Protein AF-A0A959AJL8-F1 (afdb_monomer_lite)

Structure (mmCIF, N/CA/C/O backbone):
data_AF-A0A959AJL8-F1
#
_entry.id   AF-A0A959AJL8-F1
#
loop_
_atom_site.group_PDB
_atom_site.id
_atom_site.type_symbol
_atom_site.label_atom_id
_atom_site.label_alt_id
_atom_site.label_comp_id
_atom_site.label_asym_id
_atom_site.label_entity_id
_atom_site.label_seq_id
_atom_site.pdbx_PDB_ins_code
_atom_site.Cartn_x
_atom_site.Cartn_y
_atom_site.Cartn_z
_atom_site.occupancy
_atom_site.B_iso_or_equiv
_atom_site.auth_seq_id
_atom_site.auth_comp_id
_atom_site.auth_asym_id
_atom_site.auth_atom_id
_atom_site.pdbx_PDB_model_num
ATOM 1 N N . MET A 1 1 ? -46.607 18.420 9.726 1.00 51.16 1 MET A N 1
ATOM 2 C CA . MET A 1 1 ? -45.369 17.616 9.639 1.00 51.16 1 MET A CA 1
ATOM 3 C C . MET A 1 1 ? -45.170 16.904 10.968 1.00 51.16 1 MET A C 1
ATOM 5 O O . MET A 1 1 ? -44.948 17.574 11.965 1.00 51.16 1 MET A O 1
ATOM 9 N N . LYS A 1 2 ? -45.356 15.579 11.020 1.00 46.28 2 LYS A N 1
ATOM 10 C CA . LYS A 1 2 ? -45.003 14.779 12.202 1.00 46.28 2 LYS A CA 1
ATOM 11 C C . LYS A 1 2 ? -43.506 14.490 12.120 1.00 46.28 2 LYS A C 1
ATOM 13 O O . LYS A 1 2 ? -43.089 13.780 11.212 1.00 46.28 2 LYS A O 1
ATOM 18 N N . PHE A 1 3 ? -42.726 15.059 13.031 1.00 58.78 3 PHE A N 1
ATOM 19 C CA . PHE A 1 3 ? -41.334 14.672 13.227 1.00 58.78 3 PHE A CA 1
ATOM 20 C C . PHE A 1 3 ? -41.331 13.305 13.913 1.00 58.78 3 PHE A C 1
ATOM 22 O O . PHE A 1 3 ? -41.669 13.193 15.089 1.00 58.78 3 PHE A O 1
ATOM 29 N N . GLN A 1 4 ? -41.046 12.256 13.146 1.00 66.69 4 GLN A N 1
ATOM 30 C CA . GLN A 1 4 ? -40.647 10.970 13.712 1.00 66.69 4 GLN A CA 1
ATOM 31 C C . GLN A 1 4 ? -39.237 11.181 14.287 1.00 66.69 4 GLN A C 1
ATOM 33 O O . GLN A 1 4 ? -38.387 11.690 13.554 1.00 66.69 4 GLN A O 1
ATOM 38 N N . PRO A 1 5 ? -38.972 10.870 15.566 1.00 70.81 5 PRO A N 1
ATOM 39 C CA . PRO A 1 5 ? -37.617 10.960 16.095 1.00 70.81 5 PRO A CA 1
ATOM 40 C C . PRO A 1 5 ? -36.728 9.974 15.328 1.00 70.81 5 PRO A C 1
ATOM 42 O O . PRO A 1 5 ? -37.028 8.780 15.288 1.00 70.81 5 PRO A O 1
ATOM 45 N N . GLU A 1 6 ? -35.666 10.464 14.681 1.00 74.81 6 GLU A N 1
ATOM 46 C CA . GLU A 1 6 ? -34.689 9.588 14.032 1.00 74.81 6 GLU A CA 1
ATOM 47 C C . GLU A 1 6 ? -33.935 8.810 15.108 1.00 74.81 6 GLU A C 1
ATOM 49 O O . GLU A 1 6 ? -33.128 9.357 15.857 1.00 74.81 6 GLU A O 1
ATOM 54 N N . ILE A 1 7 ? -34.235 7.518 15.206 1.00 75.50 7 ILE A N 1
ATOM 55 C CA . ILE A 1 7 ? -33.547 6.612 16.117 1.00 75.50 7 ILE A CA 1
ATOM 56 C C . ILE A 1 7 ? -32.235 6.221 15.441 1.00 75.50 7 ILE A C 1
ATOM 58 O O . ILE A 1 7 ? -32.233 5.564 14.398 1.00 75.50 7 ILE A O 1
ATOM 62 N N . THR A 1 8 ? -31.106 6.626 16.020 1.00 81.19 8 THR A N 1
ATOM 63 C CA . THR A 1 8 ? -29.794 6.244 15.491 1.00 81.19 8 THR A CA 1
ATOM 64 C C . THR A 1 8 ? -29.534 4.752 15.733 1.00 81.19 8 THR A C 1
ATOM 66 O O . THR A 1 8 ? -30.038 4.162 16.689 1.00 81.19 8 THR A O 1
ATOM 69 N N . HIS A 1 9 ? -28.711 4.103 14.902 1.00 80.69 9 HIS A N 1
ATOM 70 C CA . HIS A 1 9 ? -28.363 2.684 15.098 1.00 80.69 9 HIS A CA 1
ATOM 71 C C . HIS A 1 9 ? -27.753 2.416 16.491 1.00 80.69 9 HIS A C 1
ATOM 73 O O . HIS A 1 9 ? -27.983 1.363 17.085 1.00 80.69 9 HIS A O 1
ATOM 79 N N . SER A 1 10 ? -27.015 3.392 17.035 1.00 81.38 10 SER A N 1
ATOM 80 C CA . SER A 1 10 ? -26.475 3.355 18.399 1.00 81.38 10 SER A CA 1
ATOM 81 C C . SER A 1 10 ? -27.572 3.366 19.468 1.00 81.38 10 SER A C 1
ATOM 83 O O . SER A 1 10 ? -27.464 2.615 20.437 1.00 81.38 10 SER A O 1
ATOM 85 N N . ASP A 1 11 ? -28.633 4.155 19.276 1.00 84.94 11 ASP A N 1
ATOM 86 C CA . ASP A 1 11 ? -29.797 4.169 20.173 1.00 84.94 11 ASP A CA 1
ATOM 87 C C . ASP A 1 11 ? -30.602 2.875 20.080 1.00 84.94 11 ASP A C 1
ATOM 89 O O . ASP A 1 11 ? -31.044 2.332 21.087 1.00 84.94 11 ASP A O 1
ATOM 93 N N . MET A 1 12 ? -30.751 2.305 18.885 1.00 86.50 12 MET A N 1
ATOM 94 C CA . MET A 1 12 ? -31.435 1.019 18.746 1.00 86.50 12 MET A CA 1
ATOM 95 C C . MET A 1 12 ? -30.667 -0.104 19.464 1.00 86.50 12 MET A C 1
ATOM 97 O O . MET A 1 12 ? -31.261 -0.953 20.130 1.00 86.50 12 MET A O 1
ATOM 101 N N . LEU A 1 13 ? -29.332 -0.082 19.377 1.00 87.69 13 LEU A N 1
ATOM 102 C CA . LEU A 1 13 ? -28.454 -0.993 20.112 1.00 87.69 13 LEU A CA 1
ATOM 103 C C . LEU A 1 13 ? -28.577 -0.830 21.627 1.00 87.69 13 LEU A C 1
ATOM 105 O O . LEU A 1 13 ? -28.604 -1.836 22.330 1.00 87.69 13 LEU A O 1
ATOM 109 N N . SER A 1 14 ? -28.656 0.397 22.144 1.00 87.25 14 SER A N 1
ATOM 110 C CA . SER A 1 14 ? -28.808 0.615 23.586 1.00 87.25 14 SER A CA 1
ATOM 111 C C . SER A 1 14 ? -30.173 0.136 24.092 1.00 87.25 14 SER A C 1
ATOM 113 O O . SER A 1 14 ? -30.232 -0.480 25.154 1.00 87.25 14 SER A O 1
ATOM 115 N N . ILE A 1 15 ? -31.241 0.302 23.301 1.00 88.94 15 ILE A N 1
ATOM 116 C CA . ILE A 1 15 ? -32.600 -0.168 23.625 1.00 88.94 15 ILE A CA 1
ATOM 117 C C . ILE A 1 15 ? -32.673 -1.701 23.667 1.00 88.94 15 ILE A C 1
ATOM 119 O O . ILE A 1 15 ? -33.171 -2.271 24.636 1.00 88.94 15 ILE A O 1
ATOM 123 N N . VAL A 1 16 ? -32.144 -2.396 22.652 1.00 87.75 16 VAL A N 1
ATOM 124 C CA . VAL A 1 16 ? -32.165 -3.876 22.589 1.00 87.75 16 VAL A CA 1
ATOM 125 C C . VAL A 1 16 ? -31.363 -4.513 23.732 1.00 87.75 16 VAL A C 1
ATOM 127 O O . VAL A 1 16 ? -31.655 -5.633 24.159 1.00 87.75 16 VAL A O 1
ATOM 130 N N . PHE A 1 17 ? -30.359 -3.801 24.243 1.00 87.94 17 PHE A N 1
ATOM 131 C CA . PHE A 1 17 ? -29.500 -4.247 25.337 1.00 87.94 17 PHE A CA 1
ATOM 132 C C . PHE A 1 17 ? -29.797 -3.551 26.673 1.00 87.94 17 PHE A C 1
ATOM 134 O O . PHE A 1 17 ? -28.977 -3.633 27.584 1.00 87.94 17 PHE A O 1
ATOM 141 N N . ALA A 1 18 ? -30.941 -2.880 26.820 1.00 87.31 18 ALA A N 1
ATOM 142 C CA . ALA A 1 18 ? -31.281 -2.165 28.051 1.00 87.31 18 ALA A CA 1
ATOM 143 C C . ALA A 1 18 ? -31.438 -3.111 29.258 1.00 87.31 18 ALA A C 1
ATOM 145 O O . ALA A 1 18 ? -30.990 -2.784 30.351 1.00 87.31 18 ALA A O 1
ATOM 146 N N . ASP A 1 19 ? -32.006 -4.301 29.039 1.00 88.62 19 ASP A N 1
ATOM 147 C CA . ASP A 1 19 ? -32.257 -5.321 30.074 1.00 88.62 19 ASP A CA 1
ATOM 148 C C . ASP A 1 19 ? -31.244 -6.487 30.029 1.00 88.62 19 ASP A C 1
ATOM 150 O O . ASP A 1 19 ? -31.481 -7.590 30.513 1.00 88.62 19 ASP A O 1
ATOM 154 N N . ARG A 1 20 ? -30.100 -6.291 29.360 1.00 85.62 20 ARG A N 1
ATOM 155 C CA . ARG A 1 20 ? -29.073 -7.330 29.179 1.00 85.62 20 ARG A CA 1
ATOM 156 C C . ARG A 1 20 ? -27.702 -6.815 29.581 1.00 85.62 20 ARG A C 1
ATOM 158 O O . ARG A 1 20 ? -27.451 -5.617 29.630 1.00 85.62 20 ARG A O 1
ATOM 165 N N . ASN A 1 21 ? -26.770 -7.739 29.807 1.00 85.88 21 ASN A N 1
ATOM 166 C CA . ASN A 1 21 ? -25.391 -7.372 30.102 1.00 85.88 21 ASN A CA 1
ATOM 167 C C . ASN A 1 21 ? -24.718 -6.694 28.890 1.00 85.88 21 ASN A C 1
ATOM 169 O O . ASN A 1 21 ? -24.331 -7.356 27.925 1.00 85.88 21 ASN A O 1
ATOM 173 N N . GLN A 1 22 ? -24.537 -5.376 28.969 1.00 83.69 22 GLN A N 1
ATOM 174 C CA . GLN A 1 22 ? -23.850 -4.559 27.960 1.00 83.69 22 GLN A CA 1
ATOM 175 C C . GLN A 1 22 ? -22.325 -4.744 27.963 1.00 83.69 22 GLN A C 1
ATOM 177 O O . GLN A 1 22 ? -21.656 -4.358 27.005 1.00 83.69 22 GLN A O 1
ATOM 182 N N . ALA A 1 23 ? -21.765 -5.355 29.013 1.00 78.50 23 ALA A N 1
ATOM 183 C CA . ALA A 1 23 ? -20.349 -5.709 29.065 1.00 78.50 23 ALA A CA 1
ATOM 184 C C . ALA A 1 23 ? -20.023 -6.961 28.231 1.00 78.50 23 ALA A C 1
ATOM 186 O O . ALA A 1 23 ? -18.855 -7.294 28.049 1.00 78.50 23 ALA A O 1
ATOM 187 N N . TYR A 1 24 ? -21.036 -7.660 27.705 1.00 80.81 24 TYR A N 1
ATOM 188 C CA . TYR A 1 24 ? -20.811 -8.765 26.785 1.00 80.81 24 TYR A CA 1
ATOM 189 C C . TYR A 1 24 ? -20.261 -8.233 25.453 1.00 80.81 24 TYR A C 1
ATOM 191 O O . TYR A 1 24 ? -20.818 -7.303 24.864 1.00 80.81 24 TYR A O 1
ATOM 199 N N . GLY A 1 25 ? -19.174 -8.836 24.960 1.00 86.12 25 GLY A N 1
ATOM 200 C CA . GLY A 1 25 ? -18.385 -8.314 23.833 1.00 86.12 25 GLY A CA 1
ATOM 201 C C . GLY A 1 25 ? -19.181 -8.015 22.553 1.00 86.12 25 GLY A C 1
ATOM 202 O O . GLY A 1 25 ? -18.791 -7.148 21.776 1.00 86.12 25 GLY A O 1
ATOM 203 N N . ALA A 1 26 ? -20.343 -8.648 22.354 1.00 86.88 26 ALA A N 1
ATOM 204 C CA . ALA A 1 26 ? -21.215 -8.382 21.209 1.00 86.88 26 ALA A CA 1
ATOM 205 C C . ALA A 1 26 ? -21.753 -6.935 21.148 1.00 86.88 26 ALA A C 1
ATOM 207 O O . ALA A 1 26 ? -21.912 -6.400 20.049 1.00 86.88 26 ALA A O 1
ATOM 208 N N . TYR A 1 27 ? -22.030 -6.287 22.291 1.00 89.50 27 TYR A N 1
ATOM 209 C CA . TYR A 1 27 ? -22.488 -4.889 22.314 1.00 89.50 27 TYR A CA 1
ATOM 210 C C . TYR A 1 27 ? -21.363 -3.941 21.882 1.00 89.50 27 TYR A C 1
ATOM 212 O O . TYR A 1 27 ? -21.558 -3.090 21.013 1.00 89.50 27 TYR A O 1
ATOM 220 N N . GLN A 1 28 ? -20.162 -4.144 22.431 1.00 87.75 28 GLN A N 1
ATOM 221 C CA . GLN A 1 28 ? -18.979 -3.356 22.085 1.00 87.75 28 GLN A CA 1
ATOM 222 C C . GLN A 1 28 ? -18.629 -3.496 20.600 1.00 87.75 28 GLN A C 1
ATOM 224 O O . GLN A 1 28 ? -18.439 -2.485 19.925 1.00 87.75 28 GLN 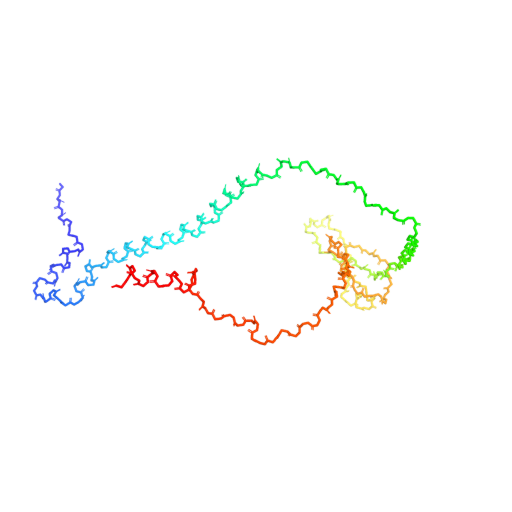A O 1
ATOM 229 N N . LEU A 1 29 ? -18.650 -4.723 20.067 1.00 88.81 29 LEU A N 1
ATOM 230 C CA . LEU A 1 29 ? -18.317 -4.991 18.669 1.00 88.81 29 LEU A CA 1
ATOM 231 C C . LEU A 1 29 ? -19.272 -4.279 17.699 1.00 88.81 29 LEU A C 1
ATOM 233 O O . LEU A 1 29 ? -18.828 -3.633 16.753 1.00 88.81 29 LEU A O 1
ATOM 237 N N . ARG A 1 30 ? -20.588 -4.325 17.956 1.00 89.56 30 ARG A N 1
ATOM 238 C CA . ARG A 1 30 ? -21.584 -3.649 17.103 1.00 89.56 30 ARG A CA 1
ATOM 239 C C . ARG A 1 30 ? -21.554 -2.129 17.237 1.00 89.56 30 ARG A C 1
ATOM 241 O O . ARG A 1 30 ? -21.826 -1.429 16.266 1.00 89.56 30 ARG A O 1
ATOM 248 N N . ARG A 1 31 ? -21.204 -1.613 18.418 1.00 87.50 31 ARG A N 1
ATOM 249 C CA . ARG A 1 31 ? -21.054 -0.171 18.650 1.00 87.50 31 ARG A CA 1
ATOM 250 C C . ARG A 1 31 ? -19.800 0.395 17.980 1.00 87.50 31 ARG A C 1
ATOM 252 O O . ARG A 1 31 ? -19.826 1.523 17.499 1.00 87.50 31 ARG A O 1
ATOM 259 N N . GLN A 1 32 ? -18.721 -0.383 17.920 1.00 90.50 32 GLN A N 1
ATOM 260 C CA . GLN A 1 32 ? -17.460 0.014 17.284 1.00 90.50 32 GLN A CA 1
ATOM 261 C C . GLN A 1 32 ? -17.422 -0.259 15.772 1.00 90.50 32 GLN A C 1
ATOM 263 O O . GLN A 1 32 ? -16.632 0.366 15.067 1.00 90.50 32 GLN A O 1
ATOM 268 N N . TYR A 1 33 ? -18.302 -1.119 15.252 1.00 90.44 33 TYR A N 1
ATOM 269 C CA . TYR A 1 33 ? -18.399 -1.468 13.831 1.00 90.44 33 TYR A CA 1
ATOM 270 C C . TYR A 1 33 ? -18.334 -0.272 12.853 1.00 90.44 33 TYR A C 1
ATOM 272 O O . TYR A 1 33 ? -17.452 -0.276 11.988 1.00 90.44 33 TYR A O 1
ATOM 280 N N . PRO A 1 34 ? -19.150 0.797 12.991 1.00 90.19 34 PRO A N 1
ATOM 281 C CA . PRO A 1 34 ? -19.073 1.936 12.071 1.00 90.19 34 PRO A CA 1
ATOM 282 C C . PRO A 1 34 ? -17.710 2.646 12.109 1.00 90.19 34 PRO A C 1
ATOM 284 O O . PRO A 1 34 ? -17.222 3.094 11.075 1.00 90.19 34 PRO A O 1
ATOM 287 N N . GLN A 1 35 ? -17.049 2.700 13.270 1.00 89.38 35 GLN A N 1
ATOM 288 C CA . GLN A 1 35 ? -15.712 3.289 13.397 1.00 89.38 35 GLN A CA 1
ATOM 289 C C . GLN A 1 35 ? -14.643 2.405 12.748 1.00 89.38 35 GLN A C 1
ATOM 291 O O . GLN A 1 35 ? -13.737 2.918 12.091 1.00 89.38 35 GLN A O 1
ATOM 296 N N . THR A 1 36 ? -14.749 1.082 12.903 1.00 93.69 36 THR A N 1
ATOM 297 C CA . THR A 1 36 ? -13.824 0.137 12.262 1.00 93.69 36 THR A CA 1
ATOM 298 C C . THR A 1 36 ? -13.930 0.185 10.741 1.00 93.69 36 THR A C 1
ATOM 300 O O . THR A 1 36 ? -12.903 0.231 10.071 1.00 93.69 36 THR A O 1
ATOM 303 N N . ILE A 1 37 ? -15.146 0.285 10.194 1.00 94.81 37 ILE A N 1
ATOM 304 C CA . ILE A 1 37 ? -15.371 0.447 8.753 1.00 94.81 37 ILE A CA 1
ATOM 305 C C .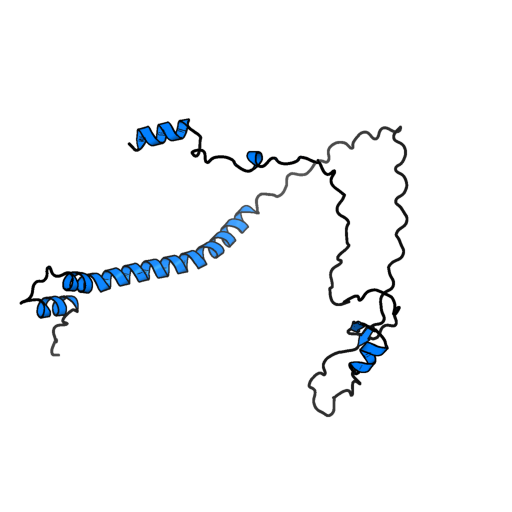 ILE A 1 37 ? -14.879 1.796 8.254 1.00 94.81 37 ILE A C 1
ATOM 307 O O . ILE A 1 37 ? -14.195 1.837 7.238 1.00 94.81 37 ILE A O 1
ATOM 311 N N . GLY A 1 38 ? -15.160 2.886 8.973 1.00 95.56 38 GLY A N 1
ATOM 312 C CA . GLY A 1 38 ? -14.660 4.210 8.599 1.00 95.56 38 GLY A CA 1
ATOM 313 C C . GLY A 1 38 ? -13.131 4.245 8.526 1.00 95.56 38 GLY A C 1
ATOM 314 O O . GLY A 1 38 ? -12.566 4.741 7.553 1.00 95.56 38 GLY A O 1
ATOM 315 N N . ARG A 1 39 ? -12.452 3.635 9.508 1.00 96.25 39 ARG A N 1
ATOM 316 C CA . ARG A 1 39 ? -10.989 3.471 9.500 1.00 96.25 39 ARG A CA 1
ATOM 317 C C . ARG A 1 39 ? -10.514 2.589 8.344 1.00 96.25 39 ARG A C 1
ATOM 319 O O . ARG A 1 39 ? -9.582 2.973 7.647 1.00 96.25 39 ARG A O 1
ATOM 326 N N . ALA A 1 40 ? -11.159 1.447 8.109 1.00 96.50 40 ALA A N 1
ATOM 327 C CA . ALA A 1 40 ? -10.810 0.546 7.011 1.00 96.50 40 ALA A CA 1
ATOM 328 C C . ALA A 1 40 ? -10.961 1.220 5.636 1.00 96.50 40 ALA A C 1
ATOM 330 O O . ALA A 1 40 ? -10.070 1.103 4.800 1.00 96.50 40 ALA A O 1
ATOM 331 N N . MET A 1 41 ? -12.039 1.982 5.421 1.00 97.12 41 MET A N 1
ATOM 332 C CA . MET A 1 41 ? -12.233 2.769 4.201 1.00 97.12 41 MET A CA 1
ATOM 333 C C . MET A 1 41 ? -11.158 3.845 4.052 1.00 97.12 41 MET A C 1
ATOM 335 O O . MET A 1 41 ? -10.599 3.986 2.970 1.00 97.12 41 MET A O 1
ATOM 339 N N . ALA A 1 42 ? -10.818 4.562 5.128 1.00 97.06 42 ALA A N 1
ATOM 340 C CA . ALA A 1 42 ? -9.755 5.564 5.093 1.00 97.06 42 ALA A CA 1
ATOM 341 C C . ALA A 1 42 ? -8.406 4.948 4.691 1.00 97.06 42 ALA A C 1
ATOM 343 O O . ALA A 1 42 ? -7.747 5.462 3.788 1.00 97.06 42 ALA A O 1
ATOM 344 N N . TYR A 1 43 ? -8.017 3.818 5.290 1.00 97.44 43 TYR A N 1
ATOM 345 C CA . TYR A 1 43 ? -6.802 3.102 4.892 1.00 97.44 43 TYR A CA 1
ATOM 346 C C . TYR A 1 43 ? -6.869 2.592 3.450 1.00 97.44 43 TYR A C 1
ATOM 348 O O . TYR A 1 43 ? -5.902 2.755 2.710 1.00 97.44 43 TYR A O 1
ATOM 356 N N . GLY A 1 44 ? -8.012 2.047 3.021 1.00 97.19 44 GLY A N 1
ATOM 357 C CA . GLY A 1 44 ? -8.220 1.593 1.645 1.00 97.19 44 GLY A CA 1
ATOM 358 C C . GLY A 1 44 ? -8.026 2.715 0.626 1.00 97.19 44 GLY A C 1
ATOM 359 O O . GLY A 1 44 ? -7.240 2.573 -0.309 1.00 97.19 44 GLY A O 1
ATOM 360 N N . PHE A 1 45 ? -8.665 3.868 0.842 1.00 97.31 45 PHE A N 1
ATOM 361 C CA . PHE A 1 45 ? -8.472 5.034 -0.019 1.00 97.31 45 PHE A CA 1
ATOM 362 C C . PHE A 1 45 ? -7.040 5.555 0.033 1.00 97.31 45 PHE A C 1
ATOM 364 O O . PHE A 1 45 ? -6.495 5.898 -1.008 1.00 97.31 45 PHE A O 1
ATOM 371 N N . THR A 1 46 ? -6.409 5.568 1.208 1.00 96.94 46 THR A N 1
ATOM 372 C CA . THR A 1 46 ? -5.024 6.034 1.362 1.00 96.94 46 THR A CA 1
ATOM 373 C C . THR A 1 46 ? -4.055 5.167 0.557 1.00 96.94 46 THR A C 1
ATOM 375 O O . THR A 1 46 ? -3.191 5.705 -0.128 1.00 96.94 46 THR A O 1
ATOM 378 N N . LEU A 1 47 ? -4.221 3.840 0.577 1.00 96.81 47 LEU A N 1
ATOM 379 C CA . LEU A 1 47 ? -3.394 2.913 -0.202 1.00 96.81 47 LEU A CA 1
ATOM 380 C C . LEU A 1 47 ? -3.593 3.084 -1.709 1.00 96.81 47 LEU A C 1
ATOM 382 O O . LEU A 1 47 ? -2.613 3.131 -2.449 1.00 96.81 47 LEU A O 1
ATOM 386 N N . ILE A 1 48 ? -4.841 3.230 -2.159 1.00 96.62 48 ILE A N 1
ATOM 387 C CA . ILE A 1 48 ? -5.147 3.490 -3.572 1.00 96.62 48 ILE A CA 1
ATOM 388 C C . ILE A 1 48 ? -4.536 4.829 -4.003 1.00 96.62 48 ILE A C 1
ATOM 390 O O . ILE A 1 48 ? -3.840 4.893 -5.014 1.00 96.62 48 ILE A O 1
ATOM 394 N N . PHE A 1 49 ? -4.730 5.891 -3.216 1.00 96.25 49 PHE A N 1
ATOM 395 C CA . PHE A 1 49 ? -4.139 7.199 -3.493 1.00 96.25 49 PHE A CA 1
ATOM 396 C C . PHE A 1 49 ? -2.618 7.138 -3.536 1.00 96.25 49 PHE A C 1
ATOM 398 O O . PHE A 1 49 ? -2.027 7.723 -4.434 1.00 96.25 49 PHE A O 1
ATOM 405 N N . LEU A 1 50 ? -1.977 6.426 -2.610 1.00 95.12 50 LEU A N 1
ATOM 406 C CA . LEU A 1 50 ? -0.525 6.285 -2.588 1.00 95.12 50 LEU A CA 1
ATOM 407 C C . LEU A 1 50 ? -0.018 5.549 -3.836 1.00 95.12 50 LEU A C 1
ATOM 409 O O . LEU A 1 50 ? 0.941 6.001 -4.455 1.00 95.12 50 LEU A O 1
ATOM 413 N N . PHE A 1 51 ? -0.702 4.479 -4.249 1.00 95.00 51 PHE A N 1
ATOM 414 C CA . PHE A 1 51 ? -0.352 3.708 -5.443 1.00 95.00 51 PHE A CA 1
ATOM 415 C C . PHE A 1 51 ? -0.368 4.558 -6.722 1.00 95.00 51 PHE A C 1
ATOM 417 O O . PHE A 1 51 ? 0.544 4.452 -7.537 1.00 95.00 51 PHE A O 1
ATOM 424 N N . PHE A 1 52 ? -1.356 5.445 -6.879 1.00 93.31 52 PHE A N 1
ATOM 425 C CA . PHE A 1 52 ? -1.410 6.375 -8.015 1.00 93.31 52 PHE A CA 1
ATOM 426 C C . PHE A 1 52 ? -0.519 7.614 -7.835 1.00 93.31 52 PHE A C 1
ATOM 428 O O . PHE A 1 52 ? 0.012 8.140 -8.812 1.00 93.31 52 PHE A O 1
ATOM 435 N N . SER A 1 53 ? -0.335 8.087 -6.601 1.00 92.50 53 SER A N 1
ATOM 436 C CA . SER A 1 53 ? 0.435 9.295 -6.292 1.00 92.50 53 SER A CA 1
ATOM 437 C C . SER A 1 53 ? 1.934 9.089 -6.497 1.00 92.50 53 SER A C 1
ATOM 439 O O . SER A 1 53 ? 2.582 9.971 -7.048 1.00 92.50 53 SER A O 1
ATOM 441 N N . ILE A 1 54 ? 2.490 7.926 -6.131 1.00 88.75 54 ILE A N 1
ATOM 442 C CA . ILE A 1 54 ? 3.928 7.636 -6.280 1.00 88.75 54 ILE A CA 1
ATOM 443 C C . ILE A 1 54 ? 4.426 7.854 -7.725 1.00 88.75 54 ILE A C 1
ATOM 445 O O . ILE A 1 54 ? 5.313 8.693 -7.896 1.00 88.75 54 ILE A O 1
ATOM 449 N N . PRO A 1 55 ? 3.876 7.191 -8.767 1.00 89.00 55 PRO A N 1
ATOM 450 C CA . PRO A 1 55 ? 4.346 7.387 -10.139 1.00 89.00 55 PRO A CA 1
ATOM 451 C C . PRO A 1 55 ? 4.034 8.791 -10.680 1.00 89.00 55 PRO A C 1
ATOM 453 O O . PRO A 1 55 ? 4.827 9.359 -11.429 1.00 89.00 55 PRO A O 1
ATOM 456 N N . TYR A 1 56 ? 2.902 9.380 -10.279 1.00 88.81 56 TYR A N 1
ATOM 457 C CA . TYR A 1 56 ? 2.507 10.730 -10.694 1.00 88.81 56 TYR A CA 1
ATOM 458 C C . TYR A 1 56 ? 3.425 11.820 -10.124 1.00 88.81 56 TYR A C 1
ATOM 460 O O . TYR A 1 56 ? 3.677 12.843 -10.763 1.00 88.81 56 TYR A O 1
ATOM 468 N N . LEU A 1 57 ? 3.914 11.621 -8.902 1.00 85.25 57 LEU A N 1
ATOM 469 C CA . LEU A 1 57 ? 4.806 12.554 -8.240 1.00 85.25 57 LEU A CA 1
ATOM 470 C C . LEU A 1 57 ? 6.247 12.348 -8.722 1.00 85.25 57 LEU A C 1
ATOM 472 O O . LEU A 1 57 ? 6.927 13.329 -9.020 1.00 85.25 57 LEU A O 1
ATOM 476 N N . SER A 1 58 ? 6.695 11.098 -8.901 1.00 81.31 58 SER A N 1
ATOM 477 C CA . SER A 1 58 ? 8.035 10.809 -9.423 1.00 81.31 58 SER A CA 1
ATOM 478 C C . SER A 1 58 ? 8.250 11.379 -10.822 1.00 81.31 58 SER A C 1
ATOM 480 O O . SER A 1 58 ? 9.305 11.953 -11.071 1.00 81.31 58 SER A O 1
ATOM 482 N N . SER A 1 59 ? 7.255 11.303 -11.715 1.00 79.94 59 SER A N 1
ATOM 483 C CA . SER A 1 59 ? 7.391 11.865 -13.064 1.00 79.94 59 SER A CA 1
ATOM 484 C C . SER A 1 59 ? 7.617 13.382 -13.038 1.00 79.94 59 SER A C 1
ATOM 486 O O . SER A 1 59 ? 8.427 13.896 -13.796 1.00 79.94 59 SER A O 1
ATOM 488 N N . LYS A 1 60 ? 6.980 14.108 -12.109 1.00 78.25 60 LYS A N 1
ATOM 489 C CA . LYS A 1 60 ? 7.136 15.569 -11.985 1.00 78.25 60 LYS A CA 1
ATOM 490 C C . LYS A 1 60 ? 8.419 16.011 -11.280 1.00 78.25 60 LYS A C 1
ATOM 492 O O . LYS A 1 60 ? 8.882 17.124 -11.520 1.00 78.25 60 LYS A O 1
ATOM 497 N N . PHE A 1 61 ? 8.970 15.189 -10.387 1.00 70.12 61 PHE A N 1
ATOM 498 C CA . PHE A 1 61 ? 10.236 15.497 -9.713 1.00 70.12 61 PHE A CA 1
ATOM 499 C C . PHE A 1 61 ? 11.457 15.116 -10.560 1.00 70.12 61 PHE A C 1
ATOM 501 O O . PHE A 1 61 ? 12.443 15.850 -10.551 1.00 70.12 61 PHE A O 1
ATOM 508 N N . VAL A 1 62 ? 11.390 14.026 -11.333 1.00 66.88 62 VAL A N 1
ATOM 509 C CA . VAL A 1 62 ? 12.499 13.596 -12.200 1.00 66.88 62 VAL A CA 1
ATOM 510 C C . VAL A 1 62 ? 12.731 14.591 -13.339 1.00 66.88 62 VAL A C 1
ATOM 512 O O . VAL A 1 62 ? 13.868 15.021 -13.510 1.00 66.88 62 VAL A O 1
ATOM 515 N N . ASP A 1 63 ? 11.682 15.072 -14.016 1.00 62.47 63 ASP A N 1
ATOM 516 C CA . ASP A 1 63 ? 11.819 16.064 -15.102 1.00 62.47 63 ASP A CA 1
ATOM 517 C C . ASP A 1 63 ? 12.509 17.362 -14.647 1.00 62.47 63 ASP A C 1
ATOM 519 O O . ASP A 1 63 ? 13.258 17.980 -15.398 1.00 62.47 63 ASP A O 1
ATOM 523 N N . ARG A 1 64 ? 12.328 17.757 -13.381 1.00 58.88 64 ARG A N 1
ATOM 524 C CA . ARG A 1 64 ? 12.924 18.981 -12.826 1.00 58.88 64 ARG A CA 1
ATOM 525 C C . ARG A 1 64 ? 14.402 18.842 -12.453 1.00 58.88 64 ARG A C 1
ATOM 527 O O . ARG A 1 64 ? 15.067 19.848 -12.233 1.00 58.88 64 ARG A O 1
ATOM 534 N N . THR A 1 65 ? 14.907 17.614 -12.342 1.00 57.81 65 THR A N 1
ATOM 535 C CA . THR A 1 65 ? 16.295 17.342 -11.927 1.00 57.81 65 THR A CA 1
ATOM 536 C C . THR A 1 65 ? 17.230 17.173 -13.133 1.00 57.81 65 THR A C 1
ATOM 538 O O . THR A 1 65 ? 18.447 17.186 -12.974 1.00 57.81 65 THR A O 1
ATOM 541 N N . VAL A 1 66 ? 16.679 17.057 -14.348 1.00 57.91 66 VAL A N 1
ATOM 542 C CA . VAL A 1 66 ? 17.447 16.848 -15.589 1.00 57.91 66 VAL A CA 1
ATOM 543 C C . VAL A 1 66 ? 17.895 18.169 -16.244 1.00 57.91 66 VAL A C 1
ATOM 545 O O . VAL A 1 66 ? 18.779 18.157 -17.093 1.00 57.91 66 VAL A O 1
ATOM 548 N N . GLU A 1 67 ? 17.399 19.332 -15.806 1.00 58.06 67 GLU A N 1
ATOM 549 C CA . GLU A 1 67 ? 17.793 20.639 -16.377 1.00 58.06 67 GLU A CA 1
ATOM 550 C C . GLU A 1 67 ? 19.130 21.220 -15.859 1.00 58.06 67 GLU A C 1
ATOM 552 O O . GLU A 1 67 ? 19.504 22.322 -16.254 1.00 58.06 67 GLU A O 1
ATOM 557 N N . VAL A 1 68 ? 19.901 20.513 -15.020 1.00 57.12 68 VAL A N 1
ATOM 558 C CA . VAL A 1 68 ? 21.209 21.011 -14.524 1.00 57.12 68 VAL A CA 1
ATOM 559 C C . VAL A 1 68 ? 22.351 20.039 -14.828 1.00 57.12 68 VAL A C 1
ATOM 561 O O . VAL A 1 68 ? 23.193 19.754 -13.981 1.00 57.12 68 VAL A O 1
ATOM 564 N N . ILE A 1 69 ? 22.399 19.512 -16.053 1.00 60.00 69 ILE A N 1
ATOM 565 C CA . ILE A 1 69 ? 23.612 18.860 -16.578 1.00 60.00 69 ILE A CA 1
ATOM 566 C C . ILE A 1 69 ? 23.843 19.232 -18.050 1.00 60.00 69 ILE A C 1
ATOM 568 O O . ILE A 1 69 ? 23.935 18.401 -18.943 1.00 60.00 69 ILE A O 1
ATOM 572 N N . SER A 1 70 ? 23.930 20.530 -18.309 1.00 55.66 70 SER A N 1
ATOM 573 C CA . SER A 1 70 ? 24.440 21.109 -19.556 1.00 55.66 70 SER A CA 1
ATOM 574 C C . SER A 1 70 ? 25.052 22.449 -19.152 1.00 55.66 70 SER A C 1
ATOM 576 O O . SER A 1 70 ? 24.337 23.303 -18.647 1.00 55.66 70 SER A O 1
ATOM 578 N N . THR A 1 71 ? 26.351 22.710 -19.196 1.00 57.69 71 THR A N 1
ATOM 579 C CA . THR A 1 71 ? 27.394 22.264 -20.113 1.00 57.69 71 THR A CA 1
ATOM 580 C C . THR A 1 71 ? 28.711 22.478 -19.372 1.00 57.69 71 THR A C 1
ATOM 582 O O . THR A 1 71 ? 29.076 23.620 -19.106 1.00 57.69 71 THR A O 1
ATOM 585 N N . THR A 1 72 ? 29.426 21.418 -19.002 1.00 60.56 72 THR A N 1
ATOM 586 C CA . THR A 1 72 ? 30.870 21.557 -18.786 1.00 60.56 72 THR A CA 1
ATOM 587 C C . THR A 1 72 ? 31.494 21.278 -20.137 1.00 60.56 72 THR A C 1
ATOM 589 O O . THR A 1 72 ? 31.466 20.149 -20.620 1.00 60.56 72 THR A O 1
ATOM 592 N N . GLU A 1 73 ? 31.927 22.350 -20.788 1.00 60.62 73 GLU A N 1
ATOM 593 C CA . GLU A 1 73 ? 32.675 22.322 -22.035 1.00 60.62 73 GLU A CA 1
ATOM 594 C C . GLU A 1 73 ? 33.870 21.380 -21.840 1.00 60.62 73 GLU A C 1
ATOM 596 O O . GLU A 1 73 ? 34.741 21.611 -21.002 1.00 60.62 73 GLU A O 1
ATOM 601 N N . TYR A 1 74 ? 33.834 20.234 -22.516 1.00 60.88 74 TYR A N 1
ATOM 602 C CA . TYR A 1 74 ? 34.911 19.257 -22.474 1.00 60.88 74 TYR A CA 1
ATOM 603 C C . TYR A 1 74 ? 36.057 19.813 -23.319 1.00 60.88 74 TYR A C 1
ATOM 605 O O . TYR A 1 74 ? 36.002 19.735 -24.545 1.00 60.88 74 TYR A O 1
ATOM 613 N N . GLU A 1 75 ? 37.073 20.400 -22.682 1.00 65.88 75 GLU A N 1
ATOM 614 C CA . GLU A 1 75 ? 38.377 20.588 -23.320 1.00 65.88 75 GLU A CA 1
ATOM 615 C C . GLU A 1 75 ? 39.017 19.202 -23.478 1.00 65.88 75 GLU A C 1
ATOM 617 O O . GLU A 1 75 ? 39.312 18.545 -22.472 1.00 65.88 75 GLU A O 1
A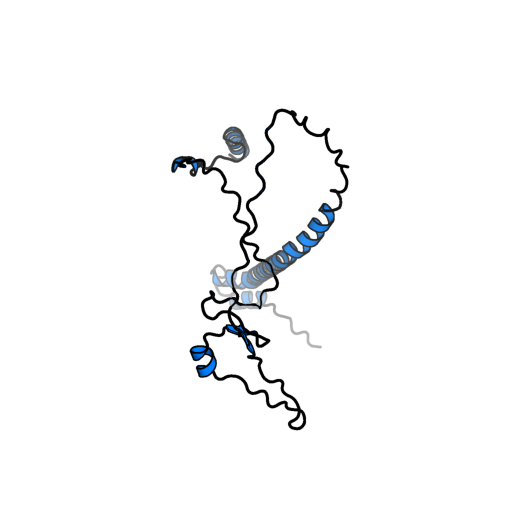TOM 622 N N . PRO A 1 76 ? 39.237 18.711 -24.710 1.00 65.94 76 PRO A N 1
ATOM 623 C CA . PRO A 1 76 ? 40.049 17.525 -24.899 1.00 65.94 76 PRO A CA 1
ATOM 624 C C . PRO A 1 76 ? 41.455 17.853 -24.391 1.00 65.94 76 PRO A C 1
ATOM 626 O O . PRO A 1 76 ? 42.074 18.815 -24.850 1.00 65.94 76 PRO A O 1
ATOM 629 N N . GLY A 1 77 ? 41.956 17.068 -23.435 1.00 70.12 77 GLY A N 1
ATOM 630 C CA . GLY A 1 77 ? 43.358 17.147 -23.027 1.00 70.12 77 GLY A CA 1
ATOM 631 C C . GLY A 1 77 ? 44.295 16.974 -24.234 1.00 70.12 77 GLY A C 1
ATOM 632 O O . GLY A 1 77 ? 43.867 16.455 -25.272 1.00 70.12 77 GLY A O 1
ATOM 633 N N . PRO A 1 78 ? 45.566 17.409 -24.131 1.00 73.19 78 PRO A N 1
ATOM 634 C CA . PRO A 1 78 ? 46.513 17.281 -25.230 1.00 73.19 78 PRO A CA 1
ATOM 635 C C . PRO A 1 78 ? 46.571 15.820 -25.709 1.00 73.19 78 PRO A C 1
ATOM 637 O O . PRO A 1 78 ? 46.504 14.908 -24.876 1.00 73.19 78 PRO A O 1
ATOM 640 N N . PRO A 1 79 ? 46.644 15.583 -27.032 1.00 71.69 79 PRO A N 1
ATOM 641 C CA . PRO A 1 79 ? 46.687 14.233 -27.571 1.00 71.69 79 PRO A CA 1
ATOM 642 C C . PRO A 1 79 ? 47.862 13.459 -26.956 1.00 71.69 79 PRO A C 1
ATOM 644 O O . PRO A 1 79 ? 48.915 14.053 -26.717 1.00 71.69 79 PRO A O 1
ATOM 647 N N . PRO A 1 80 ? 47.690 12.155 -26.679 1.00 70.38 80 PRO A N 1
ATOM 648 C CA . PRO A 1 80 ? 48.767 11.333 -26.149 1.00 70.38 80 PRO A CA 1
ATOM 649 C C . PRO A 1 80 ? 49.953 11.358 -27.117 1.00 70.38 80 PRO A C 1
ATOM 651 O O . PRO A 1 80 ? 49.754 11.225 -28.326 1.00 70.38 80 PRO A O 1
ATOM 654 N N . ASP A 1 81 ? 51.165 11.533 -26.583 1.00 66.06 81 ASP A N 1
ATOM 655 C CA . ASP A 1 81 ? 52.400 11.481 -27.365 1.00 66.06 81 ASP A CA 1
ATOM 656 C C . ASP A 1 81 ? 52.474 10.126 -28.078 1.00 66.06 81 ASP A C 1
ATOM 658 O O . ASP A 1 81 ? 52.633 9.070 -27.461 1.00 66.06 81 ASP A O 1
ATOM 662 N N . ILE A 1 82 ? 52.288 10.157 -29.397 1.00 61.16 82 ILE A N 1
ATOM 663 C CA . ILE A 1 82 ? 52.433 8.987 -30.253 1.00 61.16 82 ILE A CA 1
ATOM 664 C C . ILE A 1 82 ? 53.934 8.783 -30.406 1.00 61.16 82 ILE A C 1
ATOM 666 O O . ILE A 1 82 ? 54.575 9.458 -31.210 1.00 61.16 82 ILE A O 1
ATOM 670 N N . ASP A 1 83 ? 54.490 7.889 -29.596 1.00 62.09 83 ASP A N 1
ATOM 671 C CA . ASP A 1 83 ? 55.877 7.460 -29.716 1.00 62.09 83 ASP A CA 1
ATOM 672 C C . ASP A 1 83 ? 56.076 6.866 -31.131 1.00 62.09 83 ASP A C 1
ATOM 674 O O . ASP A 1 83 ? 55.409 5.880 -31.478 1.00 62.09 83 ASP A O 1
ATOM 678 N N . PRO A 1 84 ? 56.909 7.471 -32.001 1.00 63.91 84 PRO A N 1
ATOM 679 C CA . PRO A 1 84 ? 57.040 7.067 -33.404 1.00 63.91 84 PRO A CA 1
ATOM 680 C C . PRO A 1 84 ? 57.653 5.669 -33.599 1.00 63.91 84 PRO A C 1
ATOM 682 O O . PRO A 1 84 ? 57.682 5.180 -34.728 1.00 63.91 84 PRO A O 1
ATOM 685 N N . ASP A 1 85 ? 58.100 5.017 -32.522 1.00 62.72 85 ASP A N 1
ATOM 686 C CA . ASP A 1 85 ? 58.668 3.665 -32.527 1.00 62.72 85 ASP A CA 1
ATOM 687 C C . ASP A 1 85 ? 57.633 2.540 -32.325 1.00 62.72 85 ASP A C 1
ATOM 689 O O . ASP A 1 85 ? 57.992 1.359 -32.363 1.00 62.72 85 ASP A O 1
ATOM 693 N N . ASN A 1 86 ? 56.341 2.848 -32.145 1.00 59.53 86 ASN A N 1
ATOM 694 C CA . ASN A 1 86 ? 55.331 1.795 -32.036 1.00 59.53 86 ASN A CA 1
ATOM 695 C C . ASN A 1 86 ? 54.993 1.219 -33.432 1.00 59.53 86 ASN A C 1
ATOM 697 O O . ASN A 1 86 ? 54.573 1.968 -34.320 1.00 59.53 86 ASN A O 1
ATOM 701 N N . PRO A 1 87 ? 55.147 -0.101 -33.667 1.00 72.31 87 PRO A N 1
ATOM 702 C CA . PRO A 1 87 ? 54.896 -0.689 -34.978 1.00 72.31 87 PRO A CA 1
ATOM 703 C C . PRO A 1 87 ? 53.425 -0.501 -35.391 1.00 72.31 87 PRO A C 1
ATOM 705 O O . PRO A 1 87 ? 52.533 -0.583 -34.539 1.00 72.31 87 PRO A O 1
ATOM 708 N N . PRO A 1 88 ? 53.141 -0.261 -36.686 1.00 72.69 88 PRO A N 1
ATOM 709 C CA . PRO A 1 88 ? 51.779 -0.055 -37.158 1.00 72.69 88 PRO A CA 1
ATOM 710 C C . PRO A 1 88 ? 50.915 -1.277 -36.835 1.00 72.69 88 PRO A C 1
ATOM 712 O O . PRO A 1 88 ? 51.308 -2.420 -37.078 1.00 72.69 88 PRO A O 1
ATOM 715 N N . ILE A 1 89 ? 49.728 -1.012 -36.284 1.00 70.25 89 ILE A N 1
ATOM 716 C CA . ILE A 1 89 ? 48.721 -2.030 -35.976 1.00 70.25 89 ILE A CA 1
ATOM 717 C C . ILE A 1 89 ? 48.427 -2.807 -37.273 1.00 70.25 89 ILE A C 1
ATOM 719 O O . ILE A 1 89 ? 48.199 -2.173 -38.310 1.00 70.25 89 ILE A O 1
ATOM 723 N N . PRO A 1 90 ? 48.453 -4.154 -37.259 1.00 77.44 90 PRO A N 1
ATOM 724 C CA . PRO A 1 90 ? 48.157 -4.944 -38.446 1.00 77.44 90 PRO A CA 1
ATOM 725 C C . PRO A 1 90 ? 46.759 -4.597 -38.981 1.00 77.44 90 PRO A C 1
ATOM 727 O O . PRO A 1 90 ? 45.841 -4.373 -38.186 1.00 77.44 90 PRO A O 1
ATOM 730 N N . PRO A 1 91 ? 46.581 -4.531 -40.315 1.00 78.69 91 PRO A N 1
ATOM 731 C CA . PRO A 1 91 ? 45.300 -4.170 -40.902 1.00 78.69 91 PRO A CA 1
ATOM 732 C C . PRO A 1 91 ? 44.205 -5.142 -40.435 1.00 78.69 91 PRO A C 1
ATOM 734 O O . PRO A 1 91 ? 44.469 -6.345 -40.322 1.00 78.69 91 PRO A O 1
ATOM 737 N N . PRO A 1 92 ? 42.986 -4.642 -40.156 1.00 78.00 92 PRO A N 1
ATOM 738 C CA . PRO A 1 92 ? 41.886 -5.486 -39.717 1.00 78.00 92 PRO A CA 1
ATOM 739 C C . PRO A 1 92 ? 41.599 -6.578 -40.762 1.00 78.00 92 PRO A C 1
ATOM 741 O O . PRO A 1 92 ? 41.700 -6.315 -41.966 1.00 78.00 92 PRO A O 1
ATOM 744 N N . PRO A 1 93 ? 41.261 -7.806 -40.327 1.00 73.62 93 PRO A N 1
ATOM 745 C CA . PRO A 1 93 ? 40.935 -8.897 -41.236 1.00 73.62 93 PRO A CA 1
ATOM 746 C C . PRO A 1 93 ? 39.770 -8.498 -42.148 1.00 73.62 93 PRO A C 1
ATOM 748 O O . PRO A 1 93 ? 38.822 -7.844 -41.710 1.00 73.62 93 PRO A O 1
ATOM 751 N N . ALA A 1 94 ? 39.864 -8.868 -43.429 1.00 73.94 94 ALA A N 1
ATOM 752 C CA . ALA A 1 94 ? 38.846 -8.541 -44.422 1.00 73.94 94 ALA A CA 1
ATOM 753 C C . ALA A 1 94 ? 37.461 -9.038 -43.962 1.00 73.94 94 ALA A C 1
ATOM 755 O O . ALA A 1 94 ? 37.368 -10.161 -43.454 1.00 73.94 94 ALA A O 1
ATOM 756 N N . PRO A 1 95 ? 36.390 -8.239 -44.139 1.00 67.75 95 PRO A N 1
ATOM 757 C CA . PRO A 1 95 ? 35.048 -8.660 -43.768 1.00 67.75 95 PRO A CA 1
ATOM 758 C C . PRO A 1 95 ? 34.675 -9.918 -44.552 1.00 67.75 95 PRO A C 1
ATOM 760 O O . PRO A 1 95 ? 34.807 -9.975 -45.778 1.00 67.75 95 PRO A O 1
ATOM 763 N N . THR A 1 96 ? 34.240 -10.944 -43.825 1.00 61.75 96 THR A N 1
ATOM 764 C CA . THR A 1 96 ? 33.727 -12.179 -44.412 1.00 61.75 96 THR A CA 1
ATOM 765 C C . THR A 1 96 ? 32.497 -11.868 -45.273 1.00 61.75 96 THR A C 1
ATOM 767 O O . THR A 1 96 ? 31.690 -11.008 -44.908 1.00 61.75 96 THR A O 1
ATOM 770 N N . PRO A 1 97 ? 32.340 -12.525 -46.438 1.00 68.62 97 PRO A N 1
ATOM 771 C CA . PRO A 1 97 ? 31.177 -12.311 -47.291 1.00 68.62 97 PRO A CA 1
ATOM 772 C C . PRO A 1 97 ? 29.884 -12.665 -46.534 1.00 68.62 97 PRO A C 1
ATOM 774 O O . PRO A 1 97 ? 29.882 -13.628 -45.760 1.00 68.62 97 PRO A O 1
ATOM 777 N N . PRO A 1 98 ? 28.793 -11.899 -46.733 1.00 66.38 98 PRO A N 1
ATOM 778 C CA . PRO A 1 98 ? 27.546 -12.105 -46.009 1.00 66.38 98 PRO A CA 1
ATOM 779 C C . PRO A 1 98 ? 26.958 -13.498 -46.296 1.00 66.38 98 PRO A C 1
ATOM 781 O O . PRO A 1 98 ? 27.065 -13.992 -47.424 1.00 66.38 98 PRO A O 1
ATOM 784 N N . PRO A 1 99 ? 26.347 -14.143 -45.286 1.00 64.50 99 PRO A N 1
ATOM 785 C CA . PRO A 1 99 ? 25.780 -15.477 -45.427 1.00 64.50 99 PRO A CA 1
ATOM 786 C C . PRO A 1 99 ? 24.600 -15.478 -46.416 1.00 64.50 99 PRO A C 1
ATOM 788 O O . PRO A 1 99 ? 23.847 -14.503 -46.469 1.00 64.50 99 PRO A O 1
ATOM 791 N N . PRO A 1 100 ? 24.413 -16.559 -47.197 1.00 59.62 100 PRO A N 1
ATOM 792 C CA . PRO A 1 100 ? 23.299 -16.665 -48.133 1.00 59.62 100 PRO A CA 1
ATOM 793 C C . PRO A 1 100 ? 21.958 -16.670 -47.385 1.00 59.62 100 PRO A C 1
ATOM 795 O O . PRO A 1 100 ? 21.829 -17.325 -46.355 1.00 59.62 100 PRO A O 1
ATOM 798 N N . THR A 1 101 ? 20.962 -15.954 -47.905 1.00 59.84 101 THR A N 1
ATOM 799 C CA . THR A 1 101 ? 19.582 -15.946 -47.384 1.00 59.84 101 THR A CA 1
ATOM 800 C C . THR A 1 101 ? 18.730 -16.971 -48.140 1.00 59.84 101 THR A C 1
ATOM 802 O O . THR A 1 101 ? 18.969 -17.215 -49.328 1.00 59.84 101 THR A O 1
ATOM 805 N N . ARG A 1 102 ? 17.763 -17.597 -47.456 1.00 58.09 102 ARG A N 1
ATOM 806 C CA . ARG A 1 102 ? 16.842 -18.581 -48.049 1.00 58.09 102 ARG A CA 1
ATOM 807 C C . ARG A 1 102 ? 15.837 -17.942 -49.000 1.00 58.09 102 ARG A C 1
ATOM 809 O O . ARG A 1 102 ? 15.628 -16.732 -48.978 1.00 58.09 102 ARG A O 1
ATOM 816 N N . SER A 1 103 ? 15.256 -18.771 -49.863 1.00 67.38 103 SER A N 1
ATOM 817 C CA . SER A 1 103 ? 14.119 -18.397 -50.698 1.00 67.38 103 SER A CA 1
ATOM 818 C C . SER A 1 103 ? 12.900 -18.118 -49.820 1.00 67.38 103 SER A C 1
ATOM 820 O O . SER A 1 103 ? 12.691 -18.795 -48.817 1.00 67.38 103 SER A O 1
ATOM 822 N N . THR A 1 104 ? 12.112 -17.109 -50.183 1.00 71.12 104 THR A N 1
ATOM 823 C CA . THR A 1 104 ? 10.938 -16.686 -49.413 1.00 71.12 104 THR A CA 1
ATOM 824 C C . THR A 1 104 ? 9.711 -16.672 -50.322 1.00 71.12 104 THR A C 1
ATOM 826 O O . THR A 1 104 ? 9.814 -16.200 -51.455 1.00 71.12 104 THR A O 1
ATOM 829 N N . MET A 1 105 ? 8.557 -17.162 -49.858 1.00 63.28 105 MET A N 1
ATOM 830 C CA . MET A 1 105 ? 7.277 -17.148 -50.587 1.00 63.28 105 MET A CA 1
ATOM 831 C C . MET A 1 105 ? 6.239 -16.236 -49.929 1.00 63.28 105 MET A C 1
ATOM 833 O O . MET A 1 105 ? 6.142 -16.164 -48.704 1.00 63.28 105 MET A O 1
ATOM 837 N N . GLN A 1 106 ? 5.446 -15.541 -50.752 1.00 67.94 106 GLN A N 1
ATOM 838 C CA . GLN A 1 106 ? 4.438 -14.592 -50.283 1.00 67.94 106 GLN A CA 1
ATOM 839 C C . GLN A 1 106 ? 3.217 -15.291 -49.654 1.00 67.94 106 GLN A C 1
ATOM 841 O O . GLN A 1 106 ? 2.503 -16.017 -50.338 1.00 67.94 106 GLN A O 1
ATOM 846 N N . TYR A 1 107 ? 2.933 -15.016 -48.375 1.00 73.62 107 TYR A N 1
ATOM 847 C CA . TYR A 1 107 ? 1.721 -15.483 -47.681 1.00 73.62 107 TYR A CA 1
ATOM 848 C C . TYR A 1 107 ? 1.101 -14.337 -46.871 1.00 73.62 107 TYR A C 1
ATOM 850 O O . TYR A 1 107 ? 1.525 -14.028 -45.756 1.00 73.62 107 TYR A O 1
ATOM 858 N N . VAL A 1 108 ? 0.112 -13.658 -47.455 1.00 72.12 108 VAL A N 1
ATOM 859 C CA . VAL A 1 108 ? -0.576 -12.508 -46.846 1.00 72.12 108 VAL A CA 1
ATOM 860 C C . VAL A 1 108 ? -2.070 -12.828 -46.744 1.00 72.12 108 VAL A C 1
ATOM 862 O O . VAL A 1 108 ? -2.625 -13.381 -47.692 1.00 72.12 108 VAL A O 1
ATOM 865 N N . PRO A 1 109 ? -2.742 -12.512 -45.619 1.00 71.62 109 PRO A N 1
ATOM 866 C CA . PRO A 1 109 ? -4.177 -12.741 -45.485 1.00 71.62 109 PRO A CA 1
ATOM 867 C C . PRO A 1 109 ? -4.985 -11.863 -46.460 1.00 71.62 109 PRO A C 1
ATOM 869 O O . PRO A 1 109 ? -4.615 -10.706 -46.684 1.00 71.62 109 PRO A O 1
ATOM 872 N N . PRO A 1 110 ? -6.106 -12.368 -47.006 1.00 72.69 110 PRO A N 1
ATOM 873 C CA . PRO A 1 110 ? -6.933 -11.623 -47.950 1.00 72.69 110 PRO A CA 1
ATOM 874 C C . PRO A 1 110 ? -7.623 -10.428 -47.277 1.00 72.69 110 PRO A C 1
ATOM 876 O O . PRO A 1 110 ? -8.080 -10.510 -46.133 1.00 72.69 110 PRO A O 1
ATOM 879 N N . VAL A 1 111 ? -7.723 -9.311 -47.999 1.00 72.62 111 VAL A N 1
ATOM 880 C CA . VAL A 1 111 ? -8.417 -8.099 -47.538 1.00 72.62 111 VAL A CA 1
ATOM 881 C C . VAL A 1 111 ? -9.885 -8.168 -47.956 1.00 72.62 111 VAL A C 1
ATOM 883 O O . VAL A 1 111 ? -10.195 -8.453 -49.109 1.00 72.62 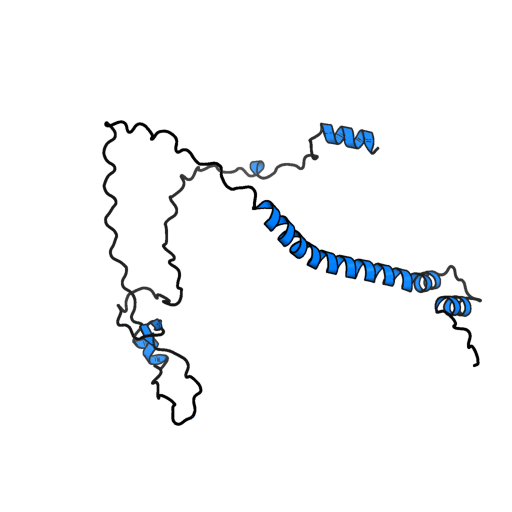111 VAL A O 1
ATOM 886 N N . VAL A 1 112 ? -10.802 -7.893 -47.024 1.00 71.69 112 VAL A N 1
ATOM 887 C CA . VAL A 1 112 ? -12.249 -7.919 -47.290 1.00 71.69 112 VAL A CA 1
ATOM 888 C C . VAL A 1 112 ? -12.642 -6.694 -48.122 1.00 71.69 112 VAL A C 1
ATOM 890 O O . VAL A 1 112 ? -12.799 -5.595 -47.590 1.00 71.69 112 VAL A O 1
ATOM 893 N N . VAL A 1 113 ? -12.798 -6.892 -49.428 1.00 73.31 113 VAL A N 1
ATOM 894 C CA . VAL A 1 113 ? -13.304 -5.902 -50.392 1.00 73.31 113 VAL A CA 1
ATOM 895 C C . VAL A 1 113 ? -14.634 -6.373 -50.981 1.00 73.31 113 VAL A C 1
ATOM 897 O O . VAL A 1 113 ? -15.049 -7.509 -50.761 1.00 73.31 113 VAL A O 1
ATOM 900 N N . ARG A 1 114 ? -15.357 -5.491 -51.685 1.00 76.19 114 ARG A N 1
ATOM 901 C CA . ARG A 1 114 ? -16.590 -5.896 -52.383 1.00 76.19 114 ARG A CA 1
ATOM 902 C C . ARG A 1 114 ? -16.235 -6.910 -53.470 1.00 76.19 114 ARG A C 1
ATOM 904 O O . ARG A 1 114 ? -15.233 -6.718 -54.146 1.00 76.19 114 ARG A O 1
ATOM 911 N N . ASP A 1 115 ? -17.093 -7.904 -53.689 1.00 68.06 115 ASP A N 1
ATOM 912 C CA . ASP A 1 115 ? -16.839 -9.049 -54.583 1.00 68.06 115 ASP A CA 1
ATOM 913 C C . ASP A 1 115 ? -16.342 -8.679 -55.997 1.00 68.06 115 ASP A C 1
ATOM 915 O O . ASP A 1 115 ? -15.642 -9.461 -56.625 1.00 68.06 115 ASP A O 1
ATOM 919 N N . ALA A 1 116 ? -16.670 -7.485 -56.505 1.00 71.12 116 ALA A N 1
ATOM 920 C CA . ALA A 1 116 ? -16.232 -7.006 -57.821 1.00 71.12 116 ALA A CA 1
ATOM 921 C C . ALA A 1 116 ? -14.773 -6.496 -57.879 1.00 71.12 116 ALA A C 1
ATOM 923 O O . ALA A 1 116 ? -14.246 -6.305 -58.970 1.00 71.12 116 ALA A O 1
ATOM 924 N N . GLU A 1 117 ? -14.145 -6.240 -56.730 1.00 66.81 117 GLU A N 1
ATOM 925 C CA . GLU A 1 117 ? -12.781 -5.702 -56.588 1.00 66.81 117 GLU A CA 1
ATOM 926 C C . GLU A 1 117 ? -11.833 -6.701 -55.897 1.00 66.81 117 GLU A C 1
ATOM 928 O O . GLU A 1 117 ? -10.692 -6.357 -55.594 1.00 66.81 117 GLU A O 1
ATOM 933 N N . ALA A 1 118 ? -12.297 -7.925 -55.619 1.00 62.41 118 ALA A N 1
ATOM 934 C CA . ALA A 1 118 ? -11.471 -8.970 -55.029 1.00 62.41 118 ALA A CA 1
ATOM 935 C C . ALA A 1 118 ? -10.422 -9.453 -56.044 1.00 62.41 118 ALA A C 1
ATOM 937 O O . ALA A 1 118 ? -10.764 -9.939 -57.120 1.00 62.41 118 ALA A O 1
ATOM 938 N N . GLU A 1 119 ? -9.141 -9.306 -55.702 1.00 68.31 119 GLU A N 1
ATOM 939 C CA . GLU A 1 119 ? -8.047 -9.934 -56.443 1.00 68.31 119 GLU A CA 1
ATOM 940 C C . GLU A 1 119 ? -7.951 -11.413 -56.039 1.00 68.31 119 GLU A C 1
ATOM 942 O O . GLU A 1 119 ? -7.789 -11.726 -54.855 1.00 68.31 119 GLU A O 1
ATOM 947 N N . ASP A 1 120 ? -8.026 -12.318 -57.018 1.00 61.38 120 ASP A N 1
ATOM 948 C CA . ASP A 1 120 ? -7.767 -13.748 -56.826 1.00 61.38 120 ASP A CA 1
ATOM 949 C C . ASP A 1 120 ? -6.259 -13.965 -56.605 1.00 61.38 120 ASP A C 1
ATOM 951 O 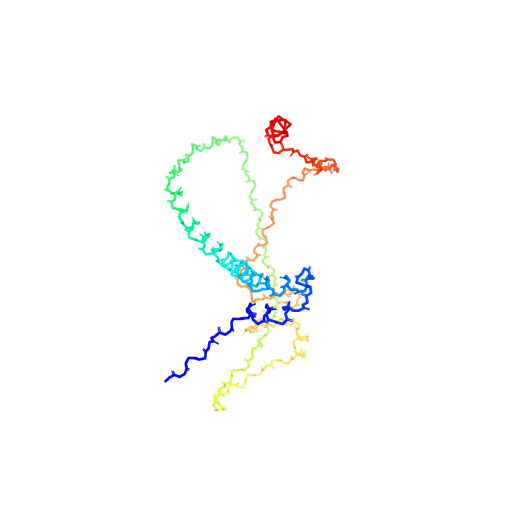O . ASP A 1 120 ? -5.493 -14.243 -57.527 1.00 61.38 120 ASP A O 1
ATOM 955 N N . LEU A 1 121 ? -5.807 -13.776 -55.365 1.00 61.19 121 LEU A N 1
ATOM 956 C CA . LEU A 1 121 ? -4.449 -14.111 -54.946 1.00 61.19 121 LEU A CA 1
ATOM 957 C C . LEU A 1 121 ? -4.369 -15.618 -54.671 1.00 61.19 121 LEU A C 1
ATOM 959 O O . LEU A 1 121 ? -4.909 -16.103 -53.675 1.00 61.19 121 LEU A O 1
ATOM 963 N N . GLU A 1 122 ? -3.675 -16.359 -55.538 1.00 65.19 122 GLU A N 1
ATOM 964 C CA . GLU A 1 122 ? -3.307 -17.757 -55.288 1.00 65.19 122 GLU A CA 1
ATOM 965 C C . GLU A 1 122 ? -2.336 -17.815 -54.101 1.00 65.19 122 GLU A C 1
ATOM 967 O O . GLU A 1 122 ? -1.135 -17.570 -54.228 1.00 65.19 122 GLU A O 1
ATOM 972 N N . VAL A 1 123 ? -2.871 -18.091 -52.910 1.00 63.00 123 VAL A N 1
ATOM 973 C CA . VAL A 1 123 ? -2.053 -18.347 -51.724 1.00 63.00 123 VAL A CA 1
ATOM 974 C C . VAL A 1 123 ? -1.409 -19.733 -51.853 1.00 63.00 123 VAL A C 1
ATOM 976 O O . VAL A 1 123 ? -2.127 -20.705 -52.104 1.00 63.00 123 VAL A O 1
ATOM 979 N N . PRO A 1 124 ? -0.080 -19.860 -51.688 1.00 65.62 124 PRO A N 1
ATOM 980 C CA . PRO A 1 124 ? 0.579 -21.160 -51.742 1.00 65.62 124 PRO A CA 1
ATOM 981 C C . PRO A 1 124 ? 0.043 -22.061 -50.626 1.00 65.62 124 PRO A C 1
ATOM 983 O O . PRO A 1 124 ? -0.205 -21.602 -49.504 1.00 65.62 124 PRO A O 1
ATOM 986 N N . THR A 1 125 ? -0.158 -23.345 -50.930 1.00 67.88 125 THR A N 1
ATOM 987 C CA . THR A 1 125 ? -0.621 -24.299 -49.921 1.00 67.88 125 THR A CA 1
ATOM 988 C C . THR A 1 125 ? 0.517 -24.670 -48.975 1.00 67.88 125 THR A C 1
ATOM 990 O O . THR A 1 125 ? 1.697 -24.541 -49.298 1.00 67.88 125 THR A O 1
ATOM 993 N N . VAL A 1 126 ? 0.175 -25.139 -47.772 1.00 64.38 126 VAL A N 1
ATOM 994 C CA . VAL A 1 126 ? 1.174 -25.538 -46.765 1.00 64.38 126 VAL A CA 1
ATOM 995 C C . VAL A 1 126 ? 2.082 -26.665 -47.284 1.00 64.38 126 VAL A C 1
ATOM 997 O O . VAL A 1 126 ? 3.240 -26.737 -46.886 1.00 64.38 126 VAL A O 1
ATOM 1000 N N . GLU A 1 127 ? 1.586 -27.507 -48.191 1.00 68.12 127 GLU A N 1
ATOM 1001 C CA . GLU A 1 127 ? 2.338 -28.604 -48.816 1.00 68.12 127 GLU A CA 1
ATOM 1002 C C . GLU A 1 127 ? 3.460 -28.065 -49.726 1.00 68.12 127 GLU A C 1
ATOM 1004 O O . GLU A 1 127 ? 4.614 -28.472 -49.585 1.00 68.12 127 GLU A O 1
ATOM 1009 N N . ASP A 1 128 ? 3.170 -27.044 -50.539 1.00 65.56 128 ASP A N 1
ATOM 1010 C CA . ASP A 1 128 ? 4.148 -26.405 -51.435 1.00 65.56 128 ASP A CA 1
ATOM 1011 C C . ASP A 1 128 ? 5.291 -25.699 -50.677 1.00 65.56 128 ASP A C 1
ATOM 1013 O O . ASP A 1 128 ? 6.441 -25.676 -51.132 1.00 65.56 128 ASP A O 1
ATOM 1017 N N . LEU A 1 129 ? 5.001 -25.132 -49.498 1.00 62.97 129 LEU A N 1
ATOM 1018 C CA . LEU A 1 129 ? 5.998 -24.496 -48.622 1.00 62.97 129 LEU A CA 1
ATOM 1019 C C . LEU A 1 129 ? 6.981 -25.519 -48.028 1.00 62.97 129 LEU A C 1
ATOM 1021 O O . LEU A 1 129 ? 8.169 -25.230 -47.867 1.00 62.97 129 LEU A O 1
ATOM 1025 N N . VAL A 1 130 ? 6.495 -26.719 -47.697 1.00 64.38 130 VAL A N 1
ATOM 1026 C CA . VAL A 1 130 ? 7.321 -27.791 -47.121 1.00 64.38 130 VAL A CA 1
ATOM 1027 C C . VAL A 1 130 ? 8.246 -28.391 -48.179 1.00 64.38 130 VAL A C 1
ATOM 1029 O O . VAL A 1 130 ? 9.426 -28.613 -47.894 1.00 64.38 130 VAL A O 1
ATOM 1032 N N . ASP A 1 131 ? 7.746 -28.590 -49.399 1.00 66.19 131 ASP A N 1
ATOM 1033 C CA . ASP A 1 131 ? 8.511 -29.198 -50.492 1.00 66.19 131 ASP A CA 1
ATOM 1034 C C . ASP A 1 131 ? 9.632 -28.288 -51.012 1.00 66.19 131 ASP A C 1
ATOM 1036 O O . ASP A 1 131 ? 10.740 -28.745 -51.300 1.00 66.19 131 ASP A O 1
ATOM 1040 N N . THR A 1 132 ? 9.377 -26.983 -51.084 1.00 62.84 132 THR A N 1
ATOM 1041 C CA . THR A 1 132 ? 10.350 -25.988 -51.565 1.00 62.84 132 THR A CA 1
ATOM 1042 C C . THR A 1 132 ? 11.313 -25.492 -50.485 1.00 62.84 132 THR A C 1
ATOM 1044 O O . THR A 1 132 ? 12.278 -24.806 -50.810 1.00 62.84 132 THR A O 1
ATOM 1047 N N . LYS A 1 133 ? 11.081 -25.835 -49.205 1.00 60.69 133 LYS A N 1
ATOM 1048 C CA . LYS A 1 133 ? 11.840 -25.347 -48.035 1.00 60.69 133 LYS A CA 1
ATOM 1049 C C . LYS A 1 133 ? 12.000 -23.816 -47.975 1.00 60.69 133 LYS A C 1
ATOM 1051 O O . LYS A 1 133 ? 12.928 -23.331 -47.319 1.00 60.69 133 LYS A O 1
ATOM 1056 N N . ALA A 1 134 ? 11.121 -23.077 -48.644 1.00 60.84 134 ALA A N 1
ATOM 1057 C CA . ALA A 1 134 ? 11.139 -21.624 -48.663 1.00 60.84 134 ALA A CA 1
ATOM 1058 C C . ALA A 1 134 ? 10.534 -21.070 -47.364 1.00 60.84 134 ALA A C 1
ATOM 1060 O O . ALA A 1 134 ? 9.538 -21.587 -46.855 1.00 60.84 134 ALA A O 1
ATOM 1061 N N . ASP A 1 135 ? 11.126 -20.004 -46.833 1.00 63.59 135 ASP A N 1
ATOM 1062 C CA . ASP A 1 135 ? 10.590 -19.297 -45.676 1.00 63.59 135 ASP A CA 1
ATOM 1063 C C . ASP A 1 135 ? 9.346 -18.475 -46.084 1.00 63.59 135 ASP A C 1
ATOM 1065 O O . ASP A 1 135 ? 9.136 -18.122 -47.246 1.00 63.59 135 ASP A O 1
ATOM 1069 N N . VAL A 1 136 ? 8.474 -18.167 -45.127 1.00 61.12 136 VAL A N 1
ATOM 1070 C CA . VAL A 1 136 ? 7.249 -17.393 -45.383 1.00 61.12 136 VAL A CA 1
ATOM 1071 C C . VAL A 1 136 ? 7.552 -15.897 -45.279 1.00 61.12 136 VAL A C 1
ATOM 1073 O O . VAL A 1 136 ? 8.113 -15.452 -44.281 1.00 61.12 136 VAL A O 1
ATOM 1076 N N . GLY A 1 137 ? 7.153 -15.097 -46.270 1.00 59.97 137 GLY A N 1
ATOM 1077 C CA . GLY A 1 137 ? 7.375 -13.648 -46.258 1.00 59.97 137 GLY A CA 1
ATOM 1078 C C . GLY A 1 137 ? 6.332 -12.839 -47.019 1.00 59.97 137 GLY A C 1
ATOM 1079 O O . GLY A 1 137 ? 5.287 -13.339 -47.423 1.00 59.97 137 GLY A O 1
ATOM 1080 N N . LYS A 1 138 ? 6.595 -11.537 -47.177 1.00 56.97 138 LYS A N 1
ATOM 1081 C CA . LYS A 1 138 ? 5.676 -10.579 -47.828 1.00 56.97 138 LYS A CA 1
ATOM 1082 C C . LYS A 1 138 ? 5.885 -10.456 -49.338 1.00 56.97 138 LYS A C 1
ATOM 1084 O O . LYS A 1 138 ? 5.046 -9.875 -50.016 1.00 56.97 138 LYS A O 1
ATOM 1089 N N . LYS A 1 139 ? 7.011 -10.953 -49.850 1.00 57.84 139 LYS A N 1
ATOM 1090 C CA . LYS A 1 139 ? 7.406 -10.916 -51.262 1.00 57.84 139 LYS A CA 1
ATOM 1091 C C . LYS A 1 139 ? 8.105 -12.221 -51.615 1.00 57.84 139 LYS A C 1
ATOM 1093 O O . LYS A 1 139 ? 8.798 -12.786 -50.771 1.00 57.84 139 LYS A O 1
ATOM 1098 N N . THR A 1 140 ? 7.935 -12.662 -52.855 1.00 60.78 140 THR A N 1
ATOM 1099 C CA . THR A 1 140 ? 8.624 -13.844 -53.371 1.00 60.78 140 THR A CA 1
ATOM 1100 C C . THR A 1 140 ? 10.048 -13.475 -53.784 1.00 60.78 140 THR A C 1
ATOM 1102 O O . THR A 1 140 ? 10.234 -12.699 -54.721 1.00 60.78 140 THR A O 1
ATOM 1105 N N . GLU A 1 141 ? 11.054 -14.027 -53.105 1.00 60.91 141 GLU A N 1
ATOM 1106 C CA . GLU A 1 141 ? 12.475 -13.814 -53.413 1.00 60.91 141 GLU A CA 1
ATOM 1107 C C . GLU A 1 141 ? 13.202 -15.156 -53.546 1.00 60.91 141 GLU A C 1
ATOM 1109 O O . GLU A 1 141 ? 13.016 -16.072 -52.746 1.00 60.91 141 GLU A O 1
ATOM 1114 N N . LYS A 1 142 ? 14.031 -15.292 -54.588 1.00 55.84 142 LYS A N 1
ATOM 1115 C CA . LYS A 1 142 ? 14.773 -16.526 -54.870 1.00 55.84 142 LYS A CA 1
ATOM 1116 C C . LYS A 1 142 ? 16.111 -16.514 -54.123 1.00 55.84 142 LYS A C 1
ATOM 1118 O O . LYS A 1 142 ? 17.047 -15.849 -54.560 1.00 55.84 142 LYS A O 1
ATOM 1123 N N . GLY A 1 143 ? 16.186 -17.251 -53.019 1.00 58.28 143 GLY A N 1
ATOM 1124 C CA . GLY A 1 143 ? 17.390 -17.451 -52.205 1.00 58.28 143 GLY A CA 1
ATOM 1125 C C . GLY A 1 143 ? 17.963 -18.870 -52.312 1.00 58.28 143 GLY A C 1
ATOM 1126 O O . GLY A 1 143 ? 17.591 -19.627 -53.206 1.00 58.28 143 GLY A O 1
ATOM 1127 N N . ASN A 1 144 ? 18.902 -19.212 -51.427 1.00 59.50 144 ASN A N 1
ATOM 1128 C CA . ASN A 1 144 ? 19.584 -20.511 -51.382 1.00 59.50 144 ASN A CA 1
ATOM 1129 C C . ASN A 1 144 ? 18.913 -21.455 -50.367 1.00 59.50 144 ASN A C 1
ATOM 1131 O O . ASN A 1 144 ? 18.830 -21.125 -49.183 1.00 59.50 144 ASN A O 1
ATOM 1135 N N . ASP A 1 145 ? 18.479 -22.637 -50.804 1.00 57.72 145 ASP A N 1
ATOM 1136 C CA . ASP A 1 145 ? 17.632 -23.542 -50.011 1.00 57.72 145 ASP A CA 1
ATOM 1137 C C . ASP A 1 145 ? 18.363 -24.223 -48.830 1.00 57.72 145 ASP A C 1
ATOM 1139 O O . ASP A 1 145 ? 17.705 -24.758 -47.934 1.00 57.72 145 ASP A O 1
ATOM 1143 N N . ASP A 1 146 ? 19.700 -24.150 -48.770 1.00 57.06 146 ASP A N 1
ATOM 1144 C CA . ASP A 1 146 ? 20.541 -24.727 -47.701 1.00 57.06 146 ASP A CA 1
ATOM 1145 C C . ASP A 1 146 ? 20.941 -23.732 -46.585 1.00 57.06 146 ASP A C 1
ATOM 1147 O O . ASP A 1 146 ? 21.681 -24.086 -45.664 1.00 57.06 146 ASP A O 1
ATOM 1151 N N . ALA A 1 147 ? 20.479 -22.479 -46.639 1.00 54.66 147 ALA A N 1
ATOM 1152 C CA . ALA A 1 147 ? 20.763 -21.487 -45.598 1.00 54.66 147 ALA A CA 1
ATOM 1153 C C . ALA A 1 147 ? 19.895 -21.679 -44.329 1.00 54.66 147 ALA A C 1
ATOM 1155 O O . ALA A 1 147 ? 18.807 -22.248 -44.409 1.00 54.66 147 ALA A O 1
ATOM 1156 N N . PRO A 1 148 ? 20.340 -21.226 -43.138 1.00 57.19 148 PRO A N 1
ATOM 1157 C CA . PRO A 1 148 ? 19.512 -21.237 -41.929 1.00 57.19 148 PRO A CA 1
ATOM 1158 C C . PRO A 1 148 ? 18.301 -20.288 -42.067 1.00 57.19 148 PRO A C 1
ATOM 1160 O O . PRO A 1 148 ? 18.415 -19.260 -42.738 1.00 57.19 148 PRO A O 1
ATOM 1163 N N . PRO A 1 149 ? 17.147 -20.609 -41.444 1.00 50.06 149 PRO A N 1
ATOM 1164 C CA . PRO A 1 149 ? 15.917 -19.830 -41.592 1.00 50.06 149 PRO A CA 1
ATOM 1165 C C . PRO A 1 149 ? 16.100 -18.399 -41.074 1.00 50.06 149 PRO A C 1
ATOM 1167 O O . PRO A 1 149 ? 16.594 -18.196 -39.961 1.00 50.06 149 PRO A O 1
ATOM 1170 N N . SER A 1 150 ? 15.702 -17.406 -41.873 1.00 55.62 150 SER A N 1
ATOM 1171 C CA . SER A 1 150 ? 15.825 -15.986 -41.523 1.00 55.62 150 SER A CA 1
ATOM 1172 C C . SER A 1 150 ? 14.458 -15.311 -41.571 1.00 55.62 150 SER A C 1
ATOM 1174 O O . SER A 1 150 ? 13.897 -15.061 -42.635 1.00 55.62 150 SER A O 1
ATOM 1176 N N . ILE A 1 151 ? 13.911 -14.997 -40.395 1.00 48.28 151 ILE A N 1
ATOM 1177 C CA . ILE A 1 151 ? 12.667 -14.232 -40.264 1.00 48.28 151 ILE A CA 1
ATOM 1178 C C . ILE A 1 151 ? 12.978 -12.773 -40.617 1.00 48.28 151 ILE A C 1
ATOM 1180 O O . ILE A 1 151 ? 13.391 -11.982 -39.767 1.00 48.28 151 ILE A O 1
ATOM 1184 N N . THR A 1 152 ? 12.776 -12.406 -41.882 1.00 55.59 152 THR A N 1
ATOM 1185 C CA . THR A 1 152 ? 12.878 -11.019 -42.361 1.00 55.59 152 THR A CA 1
ATOM 1186 C C . THR A 1 152 ? 11.587 -10.272 -42.019 1.00 55.59 152 THR A C 1
ATOM 1188 O O . THR A 1 152 ? 10.805 -9.891 -42.880 1.00 55.59 152 THR A O 1
ATOM 1191 N N . ASP A 1 153 ? 11.318 -10.115 -40.726 1.00 50.00 153 ASP A N 1
ATOM 1192 C CA . ASP A 1 153 ? 10.287 -9.207 -40.207 1.00 50.00 153 ASP A CA 1
ATOM 1193 C C . ASP A 1 153 ? 10.688 -8.716 -38.805 1.00 50.00 153 ASP A C 1
ATOM 1195 O O . ASP A 1 153 ? 9.899 -8.654 -37.866 1.00 50.00 153 ASP A O 1
ATOM 1199 N N . ASN A 1 154 ? 11.966 -8.351 -38.662 1.00 41.31 154 ASN A N 1
ATOM 1200 C CA . ASN A 1 154 ? 12.445 -7.573 -37.527 1.00 41.31 154 ASN A CA 1
ATOM 1201 C C . ASN A 1 154 ? 13.327 -6.427 -38.054 1.00 41.31 154 ASN A C 1
ATOM 1203 O O . ASN A 1 154 ? 14.467 -6.668 -38.456 1.00 41.31 154 ASN A O 1
ATOM 1207 N N . PRO A 1 155 ? 12.841 -5.172 -38.094 1.00 48.47 155 PRO A N 1
ATOM 1208 C CA . PRO A 1 155 ? 13.670 -4.033 -38.441 1.00 48.47 155 PRO A CA 1
ATOM 1209 C C . PRO A 1 155 ? 14.451 -3.651 -37.188 1.00 48.47 155 PRO A C 1
ATOM 1211 O O . PRO A 1 155 ? 14.067 -2.754 -36.442 1.00 48.47 155 PRO A O 1
ATOM 1214 N N . LYS A 1 156 ? 15.515 -4.396 -36.914 1.00 41.81 156 LYS A N 1
ATOM 1215 C CA . LYS A 1 156 ? 16.635 -3.965 -36.086 1.00 41.81 156 LYS A CA 1
ATOM 1216 C C . LYS A 1 156 ? 17.763 -4.940 -36.333 1.00 41.81 156 LYS A C 1
ATOM 1218 O O . LYS A 1 156 ? 17.644 -6.126 -36.041 1.00 41.81 156 LYS A O 1
ATOM 1223 N N . GLU A 1 157 ? 18.841 -4.398 -36.873 1.00 50.62 157 GLU A N 1
ATOM 1224 C CA . GLU A 1 157 ? 20.182 -4.930 -36.720 1.00 50.62 157 GLU A CA 1
ATOM 1225 C C . GLU A 1 157 ? 20.337 -5.513 -35.309 1.00 50.62 157 GLU A C 1
ATOM 1227 O O . GLU A 1 157 ? 20.494 -4.792 -34.326 1.00 50.62 157 GLU A O 1
ATOM 1232 N N . LEU A 1 158 ? 20.307 -6.835 -35.198 1.00 43.59 158 LEU A N 1
ATOM 1233 C CA . LEU A 1 158 ? 21.146 -7.501 -34.223 1.00 43.59 158 LEU A CA 1
ATOM 1234 C C . LEU A 1 158 ? 22.450 -7.759 -34.957 1.00 43.59 158 LEU A C 1
ATOM 1236 O O . LEU A 1 158 ? 22.747 -8.873 -35.380 1.00 43.59 158 LEU A O 1
ATOM 1240 N N . ALA A 1 159 ? 23.209 -6.677 -35.147 1.00 45.84 159 ALA A N 1
ATOM 1241 C CA . ALA A 1 159 ? 24.644 -6.800 -35.255 1.00 45.84 159 ALA A CA 1
ATOM 1242 C C . ALA A 1 159 ? 25.069 -7.588 -34.016 1.00 45.84 159 ALA A C 1
ATOM 1244 O O . ALA A 1 159 ? 25.019 -7.085 -32.892 1.00 45.84 159 ALA A O 1
ATOM 1245 N N . TYR A 1 160 ? 25.392 -8.862 -34.215 1.00 48.00 160 TYR A N 1
ATOM 1246 C CA . TYR A 1 160 ? 26.089 -9.654 -33.225 1.00 48.00 160 TYR A CA 1
ATOM 1247 C C . TYR A 1 160 ? 27.483 -9.039 -33.107 1.00 48.00 160 TYR A C 1
ATOM 1249 O O . TYR A 1 160 ? 28.425 -9.430 -33.789 1.00 48.00 160 TYR A O 1
ATOM 1257 N N . VAL A 1 161 ? 27.582 -7.979 -32.311 1.00 52.19 161 VAL A N 1
ATOM 1258 C CA . VAL A 1 161 ? 28.856 -7.511 -31.797 1.00 52.19 161 VAL A CA 1
ATOM 1259 C C . VAL A 1 161 ? 29.234 -8.555 -30.765 1.00 52.19 161 VAL A C 1
ATOM 1261 O O . VAL A 1 161 ? 28.623 -8.611 -29.697 1.00 52.19 161 VAL A O 1
ATOM 1264 N N . GLU A 1 162 ? 30.190 -9.421 -31.102 1.00 58.69 162 GLU A N 1
ATOM 1265 C CA . GLU A 1 162 ? 30.892 -10.191 -30.082 1.00 58.69 162 GLU A CA 1
ATOM 1266 C C . GLU A 1 162 ? 31.394 -9.182 -29.042 1.00 58.69 162 GLU A C 1
ATOM 1268 O O . GLU A 1 162 ? 32.200 -8.310 -29.389 1.00 58.69 162 GLU A O 1
ATOM 1273 N N . PRO A 1 163 ? 30.896 -9.212 -27.791 1.00 59.97 163 PRO A N 1
ATOM 1274 C CA . PRO A 1 163 ? 31.446 -8.344 -26.770 1.00 59.97 163 PRO A CA 1
ATOM 1275 C C . PRO A 1 163 ? 32.936 -8.686 -26.641 1.00 59.97 163 PRO A C 1
ATOM 1277 O O . PRO A 1 163 ? 33.281 -9.874 -26.669 1.00 59.97 163 PRO A O 1
ATOM 1280 N N . PRO A 1 164 ? 33.836 -7.689 -26.518 1.00 58.50 164 PRO A N 1
ATOM 1281 C CA . PRO A 1 164 ? 35.245 -7.968 -26.300 1.00 58.50 164 PRO A CA 1
ATOM 1282 C C . PRO A 1 164 ? 35.348 -8.909 -25.105 1.00 58.50 164 PRO A C 1
ATOM 1284 O O . PRO A 1 164 ? 34.804 -8.629 -24.035 1.00 58.50 164 PRO A O 1
ATOM 1287 N N . LYS A 1 165 ? 35.987 -10.061 -25.324 1.00 59.72 165 LYS A N 1
ATOM 1288 C CA . LYS A 1 165 ? 36.211 -11.076 -24.301 1.00 59.72 165 LYS A CA 1
ATOM 1289 C C . LYS A 1 165 ? 36.975 -10.414 -23.160 1.00 59.72 165 LYS A C 1
ATOM 1291 O O . LYS A 1 165 ? 38.185 -10.220 -23.256 1.00 59.72 165 LYS A O 1
ATOM 1296 N N . ALA A 1 166 ? 36.252 -10.012 -22.116 1.00 61.09 166 ALA A N 1
ATOM 1297 C CA . ALA A 1 166 ? 36.862 -9.515 -20.899 1.00 61.09 166 ALA A CA 1
ATOM 1298 C C . ALA A 1 166 ? 37.830 -10.600 -20.404 1.00 61.09 166 ALA A C 1
ATOM 1300 O O . ALA A 1 166 ? 37.472 -11.785 -20.454 1.00 61.09 166 ALA A O 1
ATOM 1301 N N . PRO A 1 167 ? 39.056 -10.244 -19.984 1.00 58.59 167 PRO A N 1
ATOM 1302 C CA . PRO A 1 167 ? 39.936 -11.206 -19.350 1.00 58.59 167 PRO A CA 1
ATOM 1303 C C . PRO A 1 167 ? 39.180 -11.782 -18.154 1.00 58.59 167 PRO A C 1
ATOM 1305 O O . PRO A 1 167 ? 38.780 -11.057 -17.244 1.00 58.59 167 PRO A O 1
ATOM 1308 N N . VAL A 1 168 ? 38.906 -13.082 -18.220 1.00 61.06 168 VAL A N 1
ATOM 1309 C CA . VAL A 1 168 ? 38.322 -13.836 -17.118 1.00 61.06 168 VAL A CA 1
ATOM 1310 C C . VAL A 1 168 ? 39.387 -13.839 -16.030 1.00 61.06 168 VAL A C 1
ATOM 1312 O O . VAL A 1 168 ? 40.354 -14.592 -16.104 1.00 61.06 168 VAL A O 1
ATOM 1315 N N . GLU A 1 169 ? 39.276 -12.935 -15.059 1.00 64.12 169 GLU A N 1
ATOM 1316 C CA . GLU A 1 169 ? 39.960 -13.141 -13.793 1.00 64.12 169 GLU A CA 1
ATOM 1317 C C . GLU A 1 169 ? 39.259 -14.322 -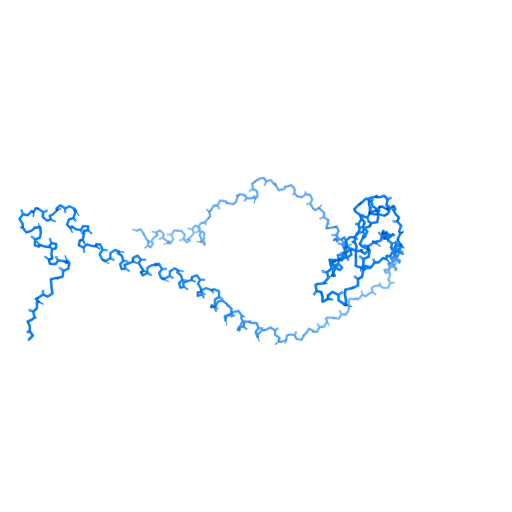13.118 1.00 64.12 169 GLU A C 1
ATOM 1319 O O . GLU A 1 169 ? 38.141 -14.185 -12.621 1.00 64.12 169 GLU A O 1
ATOM 1324 N N . ASP A 1 170 ? 39.910 -15.486 -13.129 1.00 61.78 170 ASP A N 1
ATOM 1325 C CA . ASP A 1 170 ? 39.530 -16.675 -12.365 1.00 61.78 170 ASP A CA 1
ATOM 1326 C C . ASP A 1 170 ? 39.668 -16.393 -10.856 1.00 61.78 170 ASP A C 1
ATOM 1328 O O . ASP A 1 170 ? 40.523 -16.943 -10.163 1.00 61.78 170 ASP A O 1
ATOM 1332 N N . ARG A 1 171 ? 38.850 -15.488 -10.312 1.00 63.34 171 ARG A N 1
ATOM 1333 C CA . ARG A 1 171 ? 38.670 -15.362 -8.867 1.00 63.34 171 ARG A CA 1
ATOM 1334 C C . ARG A 1 171 ? 37.538 -16.291 -8.476 1.00 63.34 171 ARG A C 1
ATOM 1336 O O . ARG A 1 171 ? 36.361 -15.989 -8.655 1.00 63.34 171 ARG A O 1
ATOM 1343 N N . VAL A 1 172 ? 37.919 -17.455 -7.966 1.00 62.47 172 VAL A N 1
ATOM 1344 C CA . VAL A 1 172 ? 37.009 -18.349 -7.254 1.00 62.47 172 VAL A CA 1
ATOM 1345 C C . VAL A 1 172 ? 36.528 -17.587 -6.022 1.00 62.47 172 VAL A C 1
ATOM 1347 O O . VAL A 1 172 ? 37.267 -17.445 -5.054 1.00 62.47 172 VAL A O 1
ATOM 1350 N N . TYR A 1 173 ? 35.316 -17.039 -6.080 1.00 59.84 173 TYR A N 1
ATOM 1351 C CA . TYR A 1 173 ? 34.678 -16.456 -4.906 1.00 59.84 173 TYR A CA 1
ATOM 1352 C C . TYR A 1 173 ? 34.366 -17.593 -3.932 1.00 59.84 173 TYR A C 1
ATOM 1354 O O . TYR A 1 173 ? 33.498 -18.430 -4.193 1.00 59.84 173 TYR A O 1
ATOM 1362 N N . GLU A 1 174 ? 35.103 -17.659 -2.826 1.00 66.88 174 GLU A N 1
ATOM 1363 C CA . GLU A 1 174 ? 34.786 -18.578 -1.741 1.00 66.88 174 GLU A CA 1
ATOM 1364 C C . GLU A 1 174 ? 33.475 -18.132 -1.080 1.00 66.88 174 GLU A C 1
ATOM 1366 O O . GLU A 1 174 ? 33.173 -16.943 -0.977 1.00 66.88 174 GLU A O 1
ATOM 1371 N N . MET A 1 175 ? 32.666 -19.086 -0.612 1.00 59.03 175 MET A N 1
ATOM 1372 C CA . MET A 1 175 ? 31.310 -18.840 -0.089 1.00 59.03 175 MET A CA 1
ATOM 1373 C C . MET A 1 175 ? 31.266 -17.836 1.086 1.00 59.03 175 MET A C 1
ATOM 1375 O O . MET A 1 175 ? 30.210 -17.290 1.404 1.00 59.03 175 MET A O 1
ATOM 1379 N N . PHE A 1 176 ? 32.418 -17.554 1.700 1.00 59.47 176 PHE A N 1
ATOM 1380 C CA . PHE A 1 176 ? 32.605 -16.572 2.765 1.00 59.47 176 PHE A CA 1
ATOM 1381 C C . PHE A 1 176 ? 32.597 -15.107 2.287 1.00 59.47 176 PHE A C 1
ATOM 1383 O O . PHE A 1 176 ? 32.270 -14.234 3.086 1.00 59.47 176 PHE A O 1
ATOM 1390 N N . ASP A 1 177 ? 32.859 -14.820 1.006 1.00 60.34 177 ASP A N 1
ATOM 1391 C CA . ASP A 1 177 ? 32.880 -13.440 0.480 1.00 60.34 177 ASP A CA 1
ATOM 1392 C C . ASP A 1 177 ? 31.475 -12.860 0.250 1.00 60.34 177 ASP A C 1
ATOM 1394 O O . ASP A 1 177 ? 31.275 -11.642 0.232 1.00 60.34 177 ASP A O 1
ATOM 1398 N N . ILE A 1 178 ? 30.478 -13.735 0.091 1.00 61.72 178 ILE A N 1
ATOM 1399 C CA . ILE A 1 178 ? 29.086 -13.362 -0.203 1.00 61.72 178 ILE A CA 1
ATOM 1400 C C . ILE A 1 178 ? 28.300 -13.104 1.098 1.00 61.72 178 ILE A C 1
ATOM 1402 O O . ILE A 1 178 ? 27.352 -12.318 1.121 1.00 61.72 178 ILE A O 1
ATOM 1406 N N . HIS A 1 179 ? 28.709 -13.720 2.210 1.00 70.75 179 HIS A N 1
ATOM 1407 C CA . HIS A 1 179 ? 28.005 -13.654 3.490 1.00 70.75 179 HIS A CA 1
ATOM 1408 C C . HIS A 1 179 ? 28.579 -12.556 4.396 1.00 70.75 179 HIS A C 1
ATOM 1410 O O . HIS A 1 179 ? 29.373 -12.820 5.296 1.00 70.75 179 HIS A O 1
ATOM 1416 N N . LYS A 1 180 ? 28.133 -11.308 4.212 1.00 71.88 180 LYS A N 1
ATOM 1417 C CA . LYS A 1 180 ? 28.369 -10.250 5.209 1.00 71.88 180 LYS A CA 1
ATOM 1418 C C . LYS A 1 180 ? 27.347 -10.381 6.351 1.00 71.88 180 LYS A C 1
ATOM 1420 O O . LYS A 1 180 ? 26.148 -10.332 6.068 1.00 71.88 180 LYS A O 1
ATOM 1425 N N . PRO A 1 181 ? 27.763 -10.547 7.623 1.00 77.94 181 PRO A N 1
ATOM 1426 C CA . PRO A 1 181 ? 26.826 -10.527 8.743 1.00 77.94 181 PRO A CA 1
ATOM 1427 C C . PRO A 1 181 ? 26.158 -9.143 8.852 1.00 77.94 181 PRO A C 1
ATOM 1429 O O . PRO A 1 181 ? 26.778 -8.139 8.491 1.00 77.94 181 PRO A O 1
ATOM 1432 N N . PRO A 1 182 ? 24.906 -9.056 9.337 1.00 80.06 182 PRO A N 1
ATOM 1433 C CA . PRO A 1 182 ? 24.236 -7.772 9.509 1.00 80.06 182 PRO A CA 1
ATOM 1434 C C . PRO A 1 182 ? 24.977 -6.930 10.556 1.00 80.06 182 PRO A C 1
ATOM 1436 O O . PRO A 1 182 ? 25.144 -7.357 11.697 1.00 80.06 182 PRO A O 1
ATOM 1439 N N . SER A 1 183 ? 25.406 -5.727 10.181 1.00 82.88 183 SER A N 1
ATOM 1440 C CA . SER A 1 183 ? 25.948 -4.720 11.099 1.00 82.88 183 SER A CA 1
ATOM 1441 C C . SER A 1 183 ? 24.920 -3.615 11.328 1.00 82.88 183 SER A C 1
ATOM 1443 O O . SER A 1 183 ? 24.186 -3.258 10.404 1.00 82.88 183 SER A O 1
ATOM 1445 N N . PHE A 1 184 ? 24.881 -3.042 12.534 1.00 84.00 184 PHE A N 1
ATOM 1446 C CA . PHE A 1 184 ? 24.040 -1.875 12.812 1.00 84.00 184 PHE A CA 1
ATOM 1447 C C . PHE A 1 184 ? 24.402 -0.723 11.849 1.00 84.00 184 PHE A C 1
ATOM 1449 O O . PHE A 1 184 ? 25.590 -0.566 11.535 1.00 84.00 184 PHE A O 1
ATOM 1456 N N . PRO A 1 185 ? 23.428 0.058 11.342 1.00 83.62 185 PRO A N 1
ATOM 1457 C CA . PRO A 1 185 ? 23.721 1.255 10.555 1.00 83.62 185 PRO A CA 1
ATOM 1458 C C . PRO A 1 185 ? 24.677 2.152 11.353 1.00 83.62 185 PRO A C 1
ATOM 1460 O O . PRO A 1 185 ? 24.431 2.381 12.526 1.00 83.62 185 PRO A O 1
ATOM 1463 N N . GLY A 1 186 ? 25.813 2.544 10.768 1.00 85.50 186 GLY A N 1
ATOM 1464 C CA . GLY A 1 186 ? 26.854 3.325 11.461 1.00 85.50 186 GLY A CA 1
ATOM 1465 C C . GLY A 1 186 ? 27.710 2.566 12.488 1.00 85.50 186 GLY A C 1
ATOM 1466 O O . GLY A 1 186 ? 28.525 3.163 13.192 1.00 85.50 186 GLY A O 1
ATOM 1467 N N . GLY A 1 187 ? 27.602 1.237 12.525 1.00 91.00 187 GLY A N 1
ATOM 1468 C CA . GLY A 1 187 ? 28.486 0.356 13.281 1.00 91.00 187 GLY A CA 1
ATOM 1469 C C . GLY A 1 187 ? 28.161 0.257 14.772 1.00 91.00 187 GLY A C 1
ATOM 1470 O O . GLY A 1 187 ? 27.150 0.754 15.267 1.00 91.00 187 GLY A O 1
ATOM 1471 N N . GLU A 1 188 ? 29.041 -0.416 15.510 1.00 88.56 188 GLU A N 1
ATOM 1472 C CA . GLU A 1 188 ? 28.848 -0.695 16.941 1.00 88.56 188 GLU A CA 1
ATOM 1473 C C . GLU A 1 188 ? 28.767 0.581 17.793 1.00 88.56 188 GLU A C 1
ATOM 1475 O O . GLU A 1 188 ? 28.064 0.617 18.801 1.00 88.56 188 GLU A O 1
ATOM 1480 N N . ALA A 1 189 ? 29.437 1.657 17.372 1.00 88.69 189 ALA A N 1
ATOM 1481 C CA . ALA A 1 189 ? 29.415 2.934 18.079 1.00 88.69 189 ALA A CA 1
ATOM 1482 C C . ALA A 1 189 ? 28.026 3.599 18.059 1.00 88.69 189 ALA A C 1
ATOM 1484 O O . ALA A 1 189 ? 27.601 4.157 19.072 1.00 88.69 189 ALA A O 1
ATOM 1485 N N . GLU A 1 190 ? 27.307 3.536 16.934 1.00 91.00 190 GLU A N 1
ATOM 1486 C CA . GLU A 1 190 ? 25.928 4.033 16.854 1.00 91.00 190 GLU A CA 1
ATOM 1487 C C . GLU A 1 190 ? 24.948 3.117 17.584 1.00 91.00 190 GLU A C 1
ATOM 1489 O O . GLU A 1 190 ? 24.028 3.616 18.229 1.00 91.00 190 GLU A O 1
ATOM 1494 N N . LEU A 1 191 ? 25.188 1.801 17.581 1.00 91.25 191 LEU A N 1
ATOM 1495 C CA . LEU A 1 191 ? 24.400 0.856 18.371 1.00 91.25 191 LEU A CA 1
ATOM 1496 C C . LEU A 1 191 ? 24.464 1.203 19.864 1.00 91.25 191 LEU A C 1
ATOM 1498 O O . LEU A 1 191 ? 23.428 1.302 20.514 1.00 91.25 191 LEU A O 1
ATOM 1502 N N . LEU A 1 192 ? 25.659 1.450 20.406 1.00 92.12 192 LEU A N 1
ATOM 1503 C CA . LEU A 1 192 ? 25.819 1.830 21.814 1.00 92.12 192 LEU A CA 1
ATOM 1504 C C . LEU A 1 192 ? 25.126 3.158 22.147 1.00 92.12 192 LEU A C 1
ATOM 1506 O O . LEU A 1 192 ? 24.515 3.269 23.208 1.00 92.12 192 LEU A O 1
ATOM 1510 N N . LYS A 1 193 ? 25.177 4.147 21.244 1.00 92.06 193 LYS A N 1
ATOM 1511 C CA . LYS A 1 193 ? 24.436 5.409 21.410 1.00 92.06 193 LYS A CA 1
ATOM 1512 C C . LYS A 1 193 ? 22.927 5.184 21.409 1.00 92.06 193 LYS A C 1
ATOM 1514 O O . LYS A 1 193 ? 22.250 5.667 22.308 1.00 92.06 193 LYS A O 1
ATOM 1519 N N . TYR A 1 194 ? 22.414 4.412 20.452 1.00 90.94 194 TYR A N 1
ATOM 1520 C CA . TYR A 1 194 ? 20.993 4.086 20.368 1.00 90.94 194 TYR A CA 1
ATOM 1521 C C . TYR A 1 194 ? 20.503 3.387 21.640 1.00 90.94 194 TYR A C 1
ATOM 1523 O O . TYR A 1 194 ? 19.476 3.771 22.192 1.00 90.94 194 TYR A O 1
ATOM 1531 N N . LEU A 1 195 ? 21.257 2.408 22.145 1.00 91.56 195 LEU A N 1
ATOM 1532 C CA . LEU A 1 195 ? 20.928 1.713 23.390 1.00 91.56 195 LEU A CA 1
ATOM 1533 C C . LEU A 1 195 ? 20.958 2.657 24.600 1.00 91.56 195 LEU A C 1
ATOM 1535 O O . LEU A 1 195 ? 20.092 2.548 25.455 1.00 91.56 195 LEU A O 1
ATOM 1539 N N . ALA A 1 196 ? 21.902 3.599 24.665 1.00 91.88 196 ALA A N 1
ATOM 1540 C CA . ALA A 1 196 ? 21.959 4.586 25.744 1.00 91.88 196 ALA A CA 1
ATOM 1541 C C . ALA A 1 196 ? 20.808 5.611 25.704 1.00 91.88 196 ALA A C 1
ATOM 1543 O O . ALA A 1 196 ? 20.454 6.170 26.737 1.00 91.88 196 ALA A O 1
ATOM 1544 N N . GLU A 1 197 ? 20.244 5.884 24.526 1.00 92.94 197 GLU A N 1
ATOM 1545 C CA . GLU A 1 197 ? 19.134 6.831 24.353 1.00 92.94 197 GLU A CA 1
ATOM 1546 C C . GLU A 1 197 ? 17.746 6.180 24.475 1.00 92.94 197 GLU A C 1
ATOM 1548 O O . GLU A 1 197 ? 16.771 6.879 24.748 1.00 92.94 197 GLU A O 1
ATOM 1553 N N . ASN A 1 198 ? 17.637 4.865 24.251 1.00 87.62 198 ASN A N 1
ATOM 1554 C CA . ASN A 1 198 ? 16.355 4.158 24.106 1.00 87.62 198 ASN A CA 1
ATOM 1555 C C . ASN A 1 198 ? 16.113 3.049 25.151 1.00 87.62 198 ASN A C 1
ATOM 1557 O O . ASN A 1 198 ? 15.106 2.343 25.052 1.00 87.62 198 ASN A O 1
ATOM 1561 N N . ILE A 1 199 ? 17.007 2.886 26.132 1.00 73.69 199 ILE A N 1
ATOM 1562 C CA . ILE A 1 199 ? 16.876 1.973 27.285 1.00 73.69 199 ILE A CA 1
ATOM 1563 C C . ILE A 1 199 ? 16.939 2.795 28.568 1.00 73.69 199 ILE A C 1
ATOM 1565 O O . ILE A 1 199 ? 16.095 2.540 29.457 1.00 73.69 199 ILE A O 1
#

Radius of gyration: 38.87 Å; chains: 1; bounding box: 104×52×88 Å

pLDDT: mean 72.18, std 14.34, range [41.31, 97.44]

Sequence (199 aa):
MKFQPEITHSDMLSIVFADRNQAYGAYQLRRQYPQTIGRAMAYGFTLIFLFFSIPYLSSKFVDRTVEVISTTEYEPGPPPDIDPDNPPIPPPPAPTPPPPTRSTMQYVPPVVVRDAEAEDLEVPTVEDLVDTKADVGKKTEKGNDDAPPSITDNPKELAYVEPPKAPVEDRVYEMFDIHKPPSFPGGEAELLKYLAENI

Foldseek 3Di:
DDDDPPQDPLNVLCVVCVVHPCPPVVSVCSNCVVVVVVVVVVVVVVVVCCVVVVVVVVVVVVVVVPVPCDDDDDDPDDPPPPPPPDDDDPDPPDDDPDFWAFWEDAADDFDDDPPVPGDPDPGDDPVNCVVRCHHYDRDTDHIDNPGDHDDPPDPDDPPVPPDPPDPPPPDPPDPVVVDDDDADVVGPVVVVVCVVVPD

Secondary structure (DSSP, 8-state):
--------HHHHHHHHTTTS-TTSHHHHHHHHHHHHHHHHHHHHHHHHHHHHHHHHHHHHHHHHHGGG-------PPPPP---TTSPPPPPPPPPPPPPPPPPEEE--PPP---TTS-----PPPHHHHHHHTPEEESS-B---TTSPP------S------------------TTTT-PPP--TTHHHHHHHHHHHH-